Protein AF-A0A8C3X5Y0-F1 (afdb_monomer)

Foldseek 3Di:
DDDDDDDDDDDDDDDDDDDDDDDDDDDDDDDDDDDDDDDDDDDDDDDDDDDDDDDPPPDDDPDDDPCVPDDDDPPDPPPPPDPPDDPDPDPPVPDPPDDDDDDDDDDDDDPDDPDDPPPPPDPPDDDPDDPPPDDPPDDPPDDDDPPCPVPPVVVVVVVVVVVVVVVVVVVVVVVVVVVVVVVVVVVVVVVVVVVVVVVVVVVVVVVVVVVVVVVVVVVVVVVVVVVVVVVVVVVVVVVVVVVVVVVVVVVVVVVVVVVVVVVVVVVVVVVVVVVVVVVVVVVVVVVVVVVVVVVVVVVVVVVVVVVVVVVVVVVVVVVVVVVVVVVVVD

Structure (mmCIF, N/CA/C/O backbone):
data_AF-A0A8C3X5Y0-F1
#
_entry.id   AF-A0A8C3X5Y0-F1
#
loop_
_atom_site.group_PDB
_atom_site.id
_atom_site.type_symbol
_atom_site.label_atom_id
_atom_site.label_alt_id
_atom_site.label_comp_id
_atom_site.label_asym_id
_atom_site.label_entity_id
_atom_site.label_seq_id
_atom_site.pdbx_PDB_ins_code
_atom_site.Cartn_x
_atom_site.Cartn_y
_atom_site.Cartn_z
_atom_site.occupancy
_atom_site.B_iso_or_equiv
_atom_site.auth_seq_id
_atom_site.auth_comp_id
_atom_site.auth_asym_id
_atom_site.auth_atom_id
_atom_site.pdbx_PDB_model_num
ATOM 1 N N . ARG A 1 1 ? -20.351 67.026 -1.968 1.00 43.03 1 ARG A N 1
ATOM 2 C CA . ARG A 1 1 ? -20.714 65.998 -2.978 1.00 43.03 1 ARG A CA 1
ATOM 3 C C . ARG A 1 1 ? -20.255 64.658 -2.396 1.00 43.03 1 ARG A C 1
ATOM 5 O O . ARG A 1 1 ? -19.072 64.573 -2.124 1.00 43.03 1 ARG A O 1
ATOM 12 N N . GLY A 1 2 ? -21.068 63.660 -2.045 1.00 38.16 2 GLY A N 1
ATOM 13 C CA . GLY A 1 2 ? -22.523 63.489 -2.169 1.00 38.16 2 GLY A CA 1
ATOM 14 C C . GLY A 1 2 ? -22.962 62.959 -3.548 1.00 38.16 2 GLY A C 1
ATOM 15 O O . GLY A 1 2 ? -22.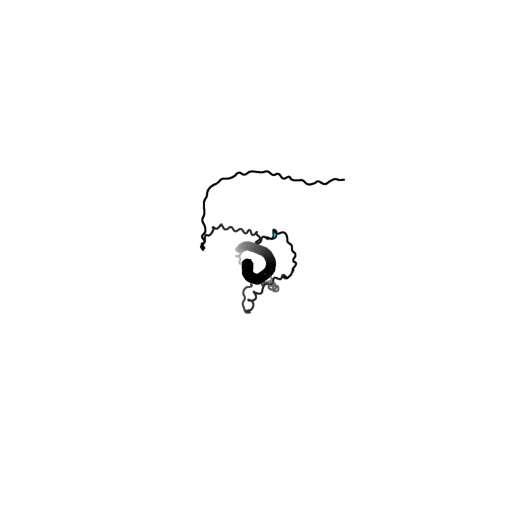466 63.539 -4.517 1.00 38.16 2 GLY A O 1
ATOM 16 N N . PRO A 1 3 ? -23.910 61.991 -3.667 1.00 50.34 3 PRO A N 1
ATOM 17 C CA . PRO A 1 3 ? -24.649 61.292 -2.593 1.00 50.34 3 PRO A CA 1
ATOM 18 C C . PRO A 1 3 ? -24.853 59.752 -2.739 1.00 50.34 3 PRO A C 1
ATOM 20 O O . PRO A 1 3 ? -24.838 59.210 -3.835 1.00 50.34 3 PRO A O 1
ATOM 23 N N . ALA A 1 4 ? -25.212 59.127 -1.606 1.00 49.09 4 ALA A N 1
ATOM 24 C CA . ALA A 1 4 ? -26.112 57.967 -1.418 1.00 49.09 4 ALA A CA 1
ATOM 25 C C . ALA A 1 4 ? -25.814 56.561 -2.032 1.00 49.09 4 ALA A C 1
ATOM 27 O O . ALA A 1 4 ? -25.455 56.435 -3.200 1.00 49.09 4 ALA A O 1
ATOM 28 N N . PRO A 1 5 ? -26.088 55.467 -1.280 1.00 54.59 5 PRO A N 1
ATOM 29 C CA . PRO A 1 5 ? -26.104 54.091 -1.792 1.00 54.59 5 PRO A CA 1
ATOM 30 C C . PRO A 1 5 ? -27.445 53.728 -2.467 1.00 54.59 5 PRO A C 1
ATOM 32 O O . PRO A 1 5 ? -28.432 54.460 -2.366 1.00 54.59 5 PRO A O 1
ATOM 35 N N . ARG A 1 6 ? -27.526 52.544 -3.095 1.00 48.72 6 ARG A N 1
ATOM 36 C CA . ARG A 1 6 ? -28.795 51.929 -3.537 1.00 48.72 6 ARG A CA 1
ATOM 37 C C . ARG A 1 6 ? -28.957 50.521 -2.957 1.00 48.72 6 ARG A C 1
ATOM 39 O O . ARG A 1 6 ? -28.036 49.718 -3.013 1.00 48.72 6 ARG A O 1
ATOM 46 N N . GLY A 1 7 ? -30.134 50.265 -2.383 1.00 44.78 7 GLY A N 1
ATOM 47 C CA . GLY A 1 7 ? -30.464 49.044 -1.641 1.00 44.78 7 GLY A CA 1
ATOM 48 C C . GLY A 1 7 ? -30.974 47.862 -2.489 1.00 44.78 7 GLY A C 1
ATOM 49 O O . GLY A 1 7 ? -30.906 47.890 -3.719 1.00 44.78 7 GLY A O 1
ATOM 50 N N . PRO A 1 8 ? -31.493 46.808 -1.829 1.00 47.28 8 PRO A N 1
ATOM 51 C CA . PRO A 1 8 ? -31.676 45.483 -2.420 1.00 47.28 8 PRO A CA 1
ATOM 52 C C . PRO A 1 8 ? -32.907 45.359 -3.327 1.00 47.28 8 PRO A C 1
ATOM 54 O O . PRO A 1 8 ? -33.952 45.973 -3.096 1.00 47.28 8 PRO A O 1
ATOM 57 N N . ARG A 1 9 ? -32.827 44.459 -4.316 1.00 44.88 9 ARG A N 1
ATOM 58 C CA . ARG A 1 9 ? -33.982 44.030 -5.119 1.00 44.88 9 ARG A CA 1
ATOM 59 C C . ARG A 1 9 ? -34.580 42.739 -4.563 1.00 44.88 9 ARG A C 1
ATOM 61 O O . ARG A 1 9 ? -33.999 41.668 -4.690 1.00 44.88 9 ARG A O 1
ATOM 68 N N . ARG A 1 10 ? -35.783 42.851 -3.991 1.00 36.47 10 ARG A N 1
ATOM 69 C CA . ARG A 1 10 ? -36.662 41.704 -3.713 1.00 36.47 10 ARG A CA 1
ATOM 70 C C . ARG A 1 10 ? -36.964 40.950 -5.011 1.00 36.47 10 ARG A C 1
ATOM 72 O O . ARG A 1 10 ? -37.399 41.578 -5.973 1.00 36.47 10 ARG A O 1
ATOM 79 N N . TRP A 1 11 ? -36.928 39.623 -4.959 1.00 36.66 11 TRP A N 1
ATOM 80 C CA . TRP A 1 11 ? -37.798 38.791 -5.790 1.00 36.66 11 TRP A CA 1
ATOM 81 C C . TRP A 1 11 ? -38.984 38.314 -4.945 1.00 36.66 11 TRP A C 1
ATOM 83 O O . TRP A 1 11 ? -38.843 38.045 -3.752 1.00 36.66 11 TRP A O 1
ATOM 93 N N . ARG A 1 12 ? -40.186 38.308 -5.533 1.00 39.06 12 ARG A N 1
ATOM 94 C CA . ARG A 1 12 ? -41.420 37.870 -4.863 1.00 39.06 12 ARG A CA 1
ATOM 95 C C . ARG A 1 12 ? -41.697 36.412 -5.208 1.00 39.06 12 ARG A C 1
ATOM 97 O O . ARG A 1 12 ? -41.588 36.030 -6.368 1.00 39.06 12 ARG A O 1
ATOM 104 N N . ALA A 1 13 ? -42.149 35.640 -4.226 1.00 35.88 13 ALA A N 1
ATOM 105 C CA . ALA A 1 13 ? -42.779 34.354 -4.491 1.00 35.88 13 ALA A CA 1
ATOM 106 C C . ALA A 1 13 ? -44.104 34.538 -5.256 1.00 35.88 13 ALA A C 1
ATOM 108 O O . ALA A 1 13 ? -44.833 35.507 -5.031 1.00 35.88 13 ALA A O 1
ATOM 109 N N . THR A 1 14 ? -44.445 33.562 -6.093 1.00 42.75 14 THR A N 1
ATOM 110 C CA . THR A 1 14 ? -45.813 33.304 -6.565 1.00 42.75 14 THR A CA 1
ATOM 111 C C . THR A 1 14 ? -46.140 31.832 -6.315 1.00 42.75 14 THR A C 1
ATOM 113 O O . THR A 1 14 ? -45.251 30.982 -6.349 1.00 42.75 14 THR A O 1
ATOM 116 N N . ARG A 1 15 ? -47.397 31.529 -5.964 1.00 34.50 15 ARG A N 1
ATOM 117 C CA . ARG A 1 15 ? -47.823 30.185 -5.543 1.00 34.50 15 ARG A CA 1
ATOM 118 C C . ARG A 1 15 ? -49.276 29.921 -5.945 1.00 34.50 15 ARG A C 1
ATOM 120 O O . ARG A 1 15 ? -50.192 30.415 -5.298 1.00 34.50 15 ARG A O 1
ATOM 127 N N . ALA A 1 16 ? -49.460 29.093 -6.966 1.00 33.66 16 ALA A N 1
ATOM 128 C CA . ALA A 1 16 ? -50.698 28.392 -7.312 1.00 33.66 16 ALA A CA 1
ATOM 129 C C . ALA A 1 16 ? -50.267 27.023 -7.892 1.00 33.66 16 ALA A C 1
ATOM 131 O O . ALA A 1 16 ? -49.282 26.981 -8.618 1.00 33.66 16 ALA A O 1
ATOM 132 N N . ALA A 1 17 ? -50.762 25.852 -7.474 1.00 34.38 17 ALA A N 1
ATOM 133 C CA . ALA A 1 17 ? -52.150 25.387 -7.330 1.00 34.38 17 ALA A CA 1
ATOM 134 C C . ALA A 1 17 ? -52.828 25.124 -8.695 1.00 34.38 17 ALA A C 1
ATOM 136 O O . ALA A 1 17 ? -52.744 25.971 -9.572 1.00 34.38 17 ALA A O 1
ATOM 137 N N . ARG A 1 18 ? -53.557 24.018 -8.929 1.00 33.00 18 ARG A N 1
ATOM 138 C CA . ARG A 1 18 ? -53.758 22.757 -8.167 1.00 33.00 18 ARG A CA 1
ATOM 139 C C . ARG A 1 18 ? -54.581 21.796 -9.044 1.00 33.00 18 ARG A C 1
ATOM 141 O O . ARG A 1 18 ? -55.687 22.175 -9.412 1.00 33.00 18 ARG A O 1
ATOM 148 N N . ALA A 1 19 ? -54.136 20.562 -9.302 1.00 33.28 19 ALA A N 1
ATOM 149 C CA . ALA A 1 19 ? -54.991 19.556 -9.951 1.00 33.28 19 ALA A CA 1
ATOM 150 C C . ALA A 1 19 ? -54.622 18.101 -9.607 1.00 33.28 19 ALA A C 1
ATOM 152 O O . ALA A 1 19 ? -53.479 17.675 -9.746 1.00 33.28 19 ALA A O 1
ATOM 153 N N . SER A 1 20 ? -55.634 17.331 -9.213 1.00 38.78 20 SER A N 1
ATOM 154 C CA . SER A 1 20 ? -55.686 15.865 -9.269 1.00 38.78 20 SER A CA 1
ATOM 155 C C . SER A 1 20 ? -57.153 15.474 -9.462 1.00 38.78 20 SER A C 1
ATOM 157 O O . SER A 1 20 ? -58.029 16.181 -8.954 1.00 38.78 20 SER A O 1
ATOM 159 N N . PRO A 1 21 ? -57.439 14.344 -10.120 1.00 50.19 21 PRO A N 1
ATOM 160 C CA . PRO A 1 21 ? -58.552 13.502 -9.685 1.00 50.19 21 PRO A CA 1
ATOM 161 C C . PRO A 1 21 ? -58.135 12.034 -9.468 1.00 50.19 21 PRO A C 1
ATOM 163 O O . PRO A 1 21 ? -56.974 11.665 -9.618 1.00 50.19 21 PRO A O 1
ATOM 166 N N . ARG A 1 22 ? -59.094 11.222 -9.008 1.00 32.09 22 ARG A N 1
ATOM 167 C CA . ARG A 1 22 ? -58.908 9.864 -8.463 1.00 32.09 22 ARG A CA 1
ATOM 168 C C . ARG A 1 22 ? -59.047 8.744 -9.507 1.00 32.09 22 ARG A C 1
ATOM 170 O O . ARG A 1 22 ? -59.720 8.916 -10.517 1.00 32.09 22 ARG A O 1
ATOM 177 N N . CYS A 1 23 ? -58.525 7.567 -9.157 1.00 37.72 23 CYS A N 1
ATOM 178 C CA . CYS A 1 23 ? -58.842 6.266 -9.765 1.00 37.72 23 CYS A CA 1
ATOM 179 C C . CYS A 1 23 ? -60.257 5.763 -9.389 1.00 37.72 23 CYS A C 1
ATOM 181 O O . CYS A 1 23 ? -60.887 6.305 -8.472 1.00 37.72 23 CYS A O 1
ATOM 183 N N . PRO A 1 24 ? -60.706 4.656 -10.007 1.00 48.16 24 PRO A N 1
ATOM 184 C CA . PRO A 1 24 ? -61.007 3.451 -9.209 1.00 48.16 24 PRO A CA 1
ATOM 185 C C . PRO A 1 24 ? -60.406 2.135 -9.777 1.00 48.16 24 PRO A C 1
ATOM 187 O O . PRO A 1 24 ? -59.901 2.113 -10.894 1.00 48.16 24 PRO A O 1
ATOM 190 N N . GLY A 1 25 ? -60.442 1.052 -8.978 1.00 31.08 25 GLY A N 1
ATOM 191 C CA . GLY A 1 25 ? -60.118 -0.345 -9.369 1.00 31.08 25 GLY A CA 1
ATOM 192 C C . GLY A 1 25 ? -61.366 -1.145 -9.816 1.00 31.08 25 GLY A C 1
ATOM 193 O O . GLY A 1 25 ? -62.277 -0.483 -10.319 1.00 31.08 25 GLY A O 1
ATOM 194 N N . PRO A 1 26 ? -61.500 -2.490 -9.602 1.00 49.41 26 PRO A N 1
ATOM 195 C CA . PRO A 1 26 ? -60.822 -3.342 -8.588 1.00 49.41 26 PRO A CA 1
ATOM 196 C C . PRO A 1 26 ? -60.431 -4.807 -9.010 1.00 49.41 26 PRO A C 1
ATOM 198 O O . PRO A 1 26 ? -60.638 -5.206 -10.150 1.00 49.41 26 PRO A O 1
ATOM 201 N N . GLY A 1 27 ? -59.946 -5.627 -8.048 1.00 32.78 27 GLY A N 1
ATOM 202 C CA . GLY A 1 27 ? -59.785 -7.112 -8.108 1.00 32.78 27 GLY A CA 1
ATOM 203 C C . GLY A 1 27 ? -58.311 -7.597 -8.109 1.00 32.78 27 GLY A C 1
ATOM 204 O O . GLY A 1 27 ? -57.588 -7.215 -9.017 1.00 32.78 27 GLY A O 1
ATOM 205 N N . ALA A 1 28 ? -57.701 -8.294 -7.125 1.00 34.09 28 ALA A N 1
ATOM 206 C CA . ALA A 1 28 ? -58.052 -9.429 -6.224 1.00 34.09 28 ALA A CA 1
ATOM 207 C C . ALA A 1 28 ? -57.907 -10.831 -6.888 1.00 34.09 28 ALA A C 1
ATOM 209 O O . ALA A 1 28 ? -58.348 -10.975 -8.021 1.00 34.09 28 ALA A O 1
ATOM 210 N N . SER A 1 29 ? -57.366 -11.919 -6.289 1.00 32.09 29 SER A N 1
ATOM 211 C CA . SER A 1 29 ? -56.642 -12.208 -5.006 1.00 32.09 29 SER A CA 1
ATOM 212 C C . SER A 1 29 ? -56.338 -13.738 -4.900 1.00 32.09 29 SER A C 1
ATOM 214 O O . SER A 1 29 ? -57.096 -14.489 -5.502 1.00 32.09 29 SER A O 1
ATOM 216 N N . SER A 1 30 ? -55.402 -14.336 -4.127 1.00 33.34 30 SER A N 1
ATOM 217 C CA . SER A 1 30 ? -54.140 -13.944 -3.438 1.00 33.34 30 SER A CA 1
ATOM 218 C C . SER A 1 30 ? -53.452 -15.192 -2.775 1.00 33.34 30 SER A C 1
ATOM 220 O O . SER A 1 30 ? -54.069 -16.247 -2.697 1.00 33.34 30 SER A O 1
ATOM 222 N N . PHE A 1 31 ? -52.220 -15.047 -2.236 1.00 28.95 31 PHE A N 1
ATOM 223 C CA . PHE A 1 31 ? -51.464 -15.950 -1.307 1.00 28.95 31 PHE A CA 1
ATOM 224 C C . PHE A 1 31 ? -50.919 -17.343 -1.742 1.00 28.95 31 PHE A C 1
ATOM 226 O O . PHE A 1 31 ? -51.676 -18.246 -2.079 1.00 28.95 31 PHE A O 1
ATOM 233 N N . ARG A 1 32 ? -49.600 -17.560 -1.533 1.00 28.58 32 ARG A N 1
ATOM 234 C CA . ARG A 1 32 ? -48.932 -18.558 -0.630 1.00 28.58 32 ARG A CA 1
ATOM 235 C C . ARG A 1 32 ? -47.397 -18.401 -0.762 1.00 28.58 32 ARG A C 1
ATOM 237 O O . ARG A 1 32 ? -46.913 -18.265 -1.875 1.00 28.58 32 ARG A O 1
ATOM 244 N N . THR A 1 33 ? -46.606 -18.158 0.289 1.00 30.84 33 THR A N 1
ATOM 245 C CA . THR A 1 33 ? -46.168 -19.037 1.406 1.00 30.84 33 THR A CA 1
ATOM 246 C C . THR A 1 33 ? -45.112 -20.089 1.013 1.00 30.84 33 THR A C 1
ATOM 248 O O . THR A 1 33 ? -45.462 -21.191 0.609 1.00 30.84 33 THR A O 1
ATOM 251 N N . GLU A 1 34 ? -43.839 -19.702 1.190 1.00 27.62 34 GLU A N 1
ATOM 252 C CA . GLU A 1 34 ? -42.717 -20.468 1.786 1.00 27.62 34 GLU A CA 1
ATOM 253 C C . GLU A 1 34 ? -42.390 -21.911 1.326 1.00 27.62 34 GLU A C 1
ATOM 255 O O . GLU A 1 34 ? -43.141 -22.846 1.587 1.00 27.62 34 GLU A O 1
ATOM 260 N N . ALA A 1 35 ? -41.166 -22.109 0.802 1.00 30.83 35 ALA A N 1
ATOM 261 C CA . ALA A 1 35 ? -40.380 -23.342 0.983 1.00 30.83 35 ALA A CA 1
ATOM 262 C C . ALA A 1 35 ? -38.882 -23.146 0.644 1.00 30.83 35 ALA A C 1
ATOM 264 O O . ALA A 1 35 ? -38.527 -22.807 -0.484 1.00 30.83 35 ALA A O 1
ATOM 265 N N . THR A 1 36 ? -37.991 -23.446 1.592 1.00 35.09 36 THR A N 1
ATOM 266 C CA . THR A 1 36 ? -36.538 -23.569 1.364 1.00 35.09 36 THR A CA 1
ATOM 267 C C . THR A 1 36 ? -36.201 -24.815 0.543 1.00 35.09 36 THR A C 1
ATOM 269 O O . THR A 1 36 ? -36.672 -25.903 0.878 1.00 35.09 36 THR A O 1
ATOM 272 N N . ARG A 1 37 ? -35.288 -24.706 -0.437 1.00 39.81 37 ARG A N 1
ATOM 273 C CA . ARG A 1 37 ? -34.403 -25.815 -0.856 1.00 39.81 37 ARG A CA 1
ATOM 274 C C . ARG A 1 37 ? -33.178 -25.325 -1.630 1.00 39.81 37 ARG A C 1
ATOM 276 O O . ARG A 1 37 ? -33.289 -24.506 -2.534 1.00 39.81 37 ARG A O 1
ATOM 283 N N . HIS A 1 38 ? -32.015 -25.868 -1.278 1.00 33.31 38 HIS A N 1
ATOM 284 C CA . HIS A 1 38 ? -30.771 -25.666 -2.019 1.00 33.31 38 HIS A CA 1
ATOM 285 C C . HIS A 1 38 ? -30.772 -26.508 -3.300 1.00 33.31 38 HIS A C 1
ATOM 287 O O . HIS A 1 38 ? -31.229 -27.650 -3.288 1.00 33.31 38 HIS A O 1
ATOM 293 N N . SER A 1 39 ? -30.179 -25.985 -4.371 1.00 33.59 39 SER A N 1
ATOM 294 C CA . SER A 1 39 ? -29.722 -26.788 -5.508 1.00 33.59 39 SER A CA 1
ATOM 295 C C . SER A 1 39 ? -28.390 -26.230 -6.008 1.00 33.59 39 SER A C 1
ATOM 297 O O . SER A 1 39 ? -28.298 -25.078 -6.420 1.00 33.59 39 SER A O 1
ATOM 299 N N . LEU A 1 40 ? -27.333 -27.036 -5.893 1.00 40.03 40 LEU A N 1
ATOM 300 C CA . LEU A 1 40 ? -26.042 -26.757 -6.518 1.00 40.03 40 LEU A CA 1
ATOM 301 C C . LEU A 1 40 ? -26.169 -27.072 -8.013 1.00 40.03 40 LEU A C 1
ATOM 303 O O . LEU A 1 40 ? -26.705 -28.119 -8.369 1.00 40.03 40 LEU A O 1
ATOM 307 N N . GLY A 1 41 ? -25.684 -26.178 -8.873 1.00 29.27 41 GLY A N 1
ATOM 308 C CA . GLY A 1 41 ? -25.872 -26.283 -10.320 1.00 29.27 41 GLY A CA 1
ATOM 309 C C . GLY A 1 41 ? -24.837 -25.483 -11.100 1.00 29.27 41 GLY A C 1
ATOM 310 O O . GL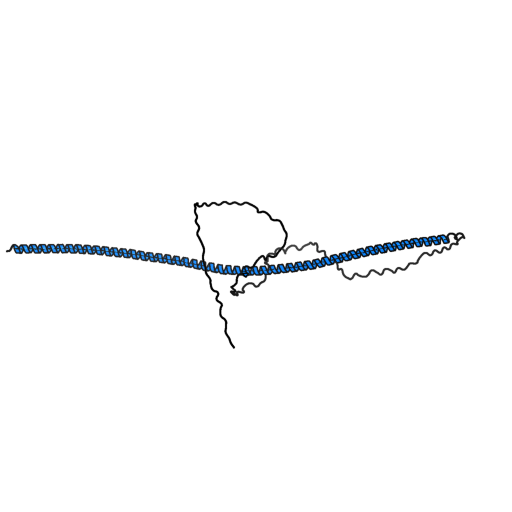Y A 1 41 ? -25.147 -24.432 -11.649 1.00 29.27 41 GLY A O 1
ATOM 311 N N . LEU A 1 42 ? -23.604 -25.986 -11.143 1.00 39.47 42 LEU A N 1
ATOM 312 C CA . LEU A 1 42 ? -22.642 -25.592 -12.170 1.00 39.47 42 LEU A CA 1
ATOM 313 C C . LEU A 1 42 ? -22.993 -26.357 -13.454 1.00 39.47 42 LEU A C 1
ATOM 315 O O . LEU A 1 42 ? -22.909 -27.581 -13.435 1.00 39.47 42 LEU A O 1
ATOM 319 N N . ASP A 1 43 ? -23.337 -25.669 -14.549 1.00 30.28 43 ASP A N 1
ATOM 320 C CA . ASP A 1 43 ? -22.393 -25.576 -15.675 1.00 30.28 43 ASP A CA 1
ATOM 321 C C . ASP A 1 43 ? -22.760 -24.496 -16.726 1.00 30.28 43 ASP A C 1
ATOM 323 O O . ASP A 1 43 ? -23.847 -23.922 -16.742 1.00 30.28 43 ASP A O 1
ATOM 327 N N . ARG A 1 44 ? -21.776 -24.235 -17.589 1.00 31.98 44 ARG A N 1
ATOM 328 C CA . ARG A 1 44 ? -21.675 -23.355 -18.765 1.00 31.98 44 ARG A CA 1
ATOM 329 C C . ARG A 1 44 ? -22.952 -22.989 -19.543 1.00 31.98 44 ARG A C 1
ATOM 331 O O . ARG A 1 44 ? -23.589 -23.831 -20.169 1.00 31.98 44 ARG A O 1
ATOM 338 N N . SER A 1 45 ? -23.072 -21.684 -19.801 1.00 30.98 45 SER A N 1
ATOM 339 C CA . SER A 1 45 ? -23.516 -21.145 -21.098 1.00 30.98 45 SER A CA 1
ATOM 340 C C . SER A 1 45 ? -22.627 -19.958 -21.503 1.00 30.98 45 SER A C 1
ATOM 342 O O . SER A 1 45 ? -22.658 -18.914 -20.852 1.00 30.98 45 SER A O 1
ATOM 344 N N . SER A 1 46 ? -21.803 -20.111 -22.544 1.00 37.47 46 SER A N 1
ATOM 345 C CA . SER A 1 46 ? -20.853 -19.076 -22.991 1.00 37.47 46 SER A CA 1
ATOM 346 C C . SER A 1 46 ? -21.535 -17.960 -23.804 1.00 37.47 46 SER A C 1
ATOM 348 O O . SER A 1 46 ? -22.329 -18.281 -24.689 1.00 37.47 46 SER A O 1
ATOM 350 N N . PRO A 1 47 ? -21.207 -16.671 -23.582 1.00 38.97 47 PRO A N 1
ATOM 351 C CA . PRO A 1 47 ? -21.672 -15.572 -24.428 1.00 38.97 47 PRO A CA 1
ATOM 352 C C . PRO A 1 47 ? -20.859 -15.443 -25.730 1.00 38.97 47 PRO A C 1
ATOM 354 O O . PRO A 1 47 ? -19.705 -15.863 -25.816 1.00 38.97 47 PRO A O 1
ATOM 357 N N . THR A 1 48 ? -21.479 -14.841 -26.746 1.00 35.16 48 THR A N 1
ATOM 358 C CA . THR A 1 48 ? -20.946 -14.668 -28.108 1.00 35.16 48 THR A CA 1
ATOM 359 C C . THR A 1 48 ? -19.770 -13.686 -28.182 1.00 35.16 48 THR A C 1
ATOM 361 O O . THR A 1 48 ? -19.790 -12.631 -27.552 1.00 35.16 48 THR A O 1
ATOM 364 N N . SER A 1 49 ? -18.768 -13.997 -29.008 1.00 34.44 49 SER A N 1
ATOM 365 C CA . SER A 1 49 ? -17.609 -13.132 -29.274 1.00 34.44 49 SER A CA 1
ATOM 366 C C . SER A 1 49 ? -17.913 -12.021 -30.293 1.00 34.44 49 SER A C 1
ATOM 368 O O . SER A 1 49 ? -18.475 -12.322 -31.348 1.00 34.44 49 SER A O 1
ATOM 370 N N . PRO A 1 50 ? -17.456 -10.776 -30.067 1.00 44.84 50 PRO A N 1
ATOM 371 C CA . PRO A 1 50 ? -17.272 -9.786 -31.121 1.00 44.84 50 PRO A CA 1
ATOM 372 C C . PRO A 1 50 ? -15.826 -9.767 -31.654 1.00 44.84 50 PRO A C 1
ATOM 374 O O . PRO A 1 50 ? -14.854 -9.921 -30.920 1.00 44.84 50 PRO A O 1
ATOM 377 N N . THR A 1 51 ? -15.735 -9.561 -32.964 1.00 32.72 51 THR A N 1
ATOM 378 C CA . THR A 1 51 ? -14.567 -9.370 -33.839 1.00 32.72 51 THR A CA 1
ATOM 379 C C . THR A 1 51 ? -13.331 -8.685 -33.233 1.00 32.72 51 THR A C 1
ATOM 381 O O . THR A 1 51 ? -13.422 -7.622 -32.625 1.00 32.72 51 THR A O 1
ATOM 384 N N . VAL A 1 52 ? -12.149 -9.239 -33.534 1.00 37.75 52 VAL A N 1
ATOM 385 C CA . VAL A 1 52 ? -10.833 -8.623 -33.2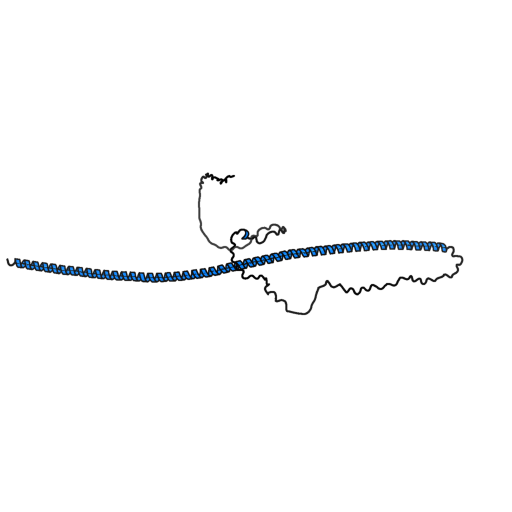78 1.00 37.75 52 VAL A CA 1
ATOM 386 C C . VAL A 1 52 ? -10.652 -7.335 -34.090 1.00 37.75 52 VAL A C 1
ATOM 388 O O . VAL A 1 52 ? -10.735 -7.358 -35.317 1.00 37.75 52 VAL A O 1
ATOM 391 N N . GLY A 1 53 ? -10.300 -6.240 -33.413 1.00 32.22 53 GLY A N 1
ATOM 392 C CA . GLY A 1 53 ? -9.793 -5.011 -34.024 1.00 32.22 53 GLY A CA 1
ATOM 393 C C . GLY A 1 53 ? -8.645 -4.446 -33.188 1.00 32.22 53 GLY A C 1
ATOM 394 O O . GLY A 1 53 ? -8.869 -3.959 -32.085 1.00 32.22 53 GLY A O 1
ATOM 395 N N . TYR A 1 54 ? -7.410 -4.537 -33.687 1.00 36.00 54 TYR A N 1
ATOM 396 C CA . TYR A 1 54 ? -6.228 -4.044 -32.972 1.00 36.00 54 TYR A CA 1
ATOM 397 C C . TYR A 1 54 ? -6.076 -2.524 -33.135 1.00 36.00 54 TYR A C 1
ATOM 399 O O . TYR A 1 54 ? -5.535 -2.057 -34.135 1.00 36.00 54 TYR A O 1
ATOM 407 N N . GLY A 1 55 ? -6.518 -1.763 -32.131 1.00 35.34 55 GLY A N 1
ATOM 408 C CA . GLY A 1 55 ? -6.222 -0.337 -31.969 1.00 35.34 55 GLY A CA 1
ATOM 409 C C . GLY A 1 55 ? -5.674 -0.071 -30.567 1.00 35.34 55 GLY A C 1
ATOM 410 O O . GLY A 1 55 ? -6.379 -0.280 -29.585 1.00 35.34 55 GLY A O 1
ATOM 411 N N . LEU A 1 56 ? -4.409 0.348 -30.461 1.00 46.12 56 LEU A N 1
ATOM 412 C CA . LEU A 1 56 ? -3.741 0.601 -29.177 1.00 46.12 56 LEU A CA 1
ATOM 413 C C . LEU A 1 56 ? -3.919 2.060 -28.733 1.00 46.12 56 LEU A C 1
ATOM 415 O O . LEU A 1 56 ? -2.978 2.850 -28.775 1.00 46.12 56 LEU A O 1
ATOM 419 N N . GLU A 1 57 ? -5.125 2.415 -28.294 1.00 39.06 57 GLU A N 1
ATOM 420 C CA . GLU A 1 57 ? -5.414 3.732 -27.711 1.00 39.06 57 GLU A CA 1
ATOM 421 C C . GLU A 1 57 ? -5.227 3.702 -26.183 1.00 39.06 57 GLU A C 1
ATOM 423 O O . GLU A 1 57 ? -6.176 3.673 -25.401 1.00 39.06 57 GLU A O 1
ATOM 428 N N . TYR A 1 58 ? -3.966 3.666 -25.740 1.00 43.75 58 TYR A N 1
ATOM 429 C CA . TYR A 1 58 ? -3.617 3.737 -24.317 1.00 43.75 58 TYR A CA 1
ATOM 430 C C . TYR A 1 58 ? -3.772 5.164 -23.776 1.00 43.75 58 TYR A C 1
ATOM 432 O O . TYR A 1 58 ? -2.803 5.920 -23.692 1.00 43.75 58 TYR A O 1
ATOM 440 N N . GLN A 1 59 ? -4.986 5.528 -23.360 1.00 52.53 59 GLN A N 1
ATOM 441 C CA . GLN A 1 59 ? -5.197 6.731 -22.554 1.00 52.53 59 GLN A CA 1
ATOM 442 C C . GLN A 1 59 ? -6.293 6.549 -21.494 1.00 52.53 59 GLN A C 1
ATOM 444 O O . GLN A 1 59 ? -7.369 7.133 -21.557 1.00 52.53 59 GLN A O 1
ATOM 449 N N . GLN A 1 60 ? -5.980 5.748 -20.473 1.00 45.31 60 GLN A N 1
ATOM 450 C CA . GLN A 1 60 ? -6.727 5.730 -19.218 1.00 45.31 60 GLN A CA 1
ATOM 451 C C . GLN A 1 60 ? -5.749 5.533 -18.046 1.00 45.31 60 GLN A C 1
ATOM 453 O O . GLN A 1 60 ? -5.047 4.517 -18.014 1.00 45.31 60 GLN A O 1
ATOM 458 N N . PRO A 1 61 ? -5.634 6.484 -17.098 1.00 60.28 61 PRO A N 1
ATOM 459 C CA . PRO A 1 61 ? -4.865 6.272 -15.879 1.00 60.28 61 PRO A CA 1
ATOM 460 C C . PRO A 1 61 ? -5.503 5.135 -15.076 1.00 60.28 61 PRO A C 1
ATOM 462 O O . PRO A 1 61 ? -6.682 5.195 -14.751 1.00 60.28 61 PRO A O 1
ATOM 465 N N . PHE A 1 62 ? -4.736 4.104 -14.713 1.00 55.00 62 PHE A N 1
ATOM 466 C CA . PHE A 1 62 ? -5.281 2.934 -14.000 1.00 55.00 62 PHE A CA 1
ATOM 467 C C . PHE A 1 62 ? -5.780 3.249 -12.570 1.00 55.00 62 PHE A C 1
ATOM 469 O O . PHE A 1 62 ? -6.359 2.395 -11.905 1.00 55.00 62 PHE A O 1
ATOM 476 N N . PHE A 1 63 ? -5.572 4.485 -12.106 1.00 47.06 63 PHE A N 1
ATOM 477 C CA . PHE A 1 63 ? -6.107 5.027 -10.864 1.00 47.06 63 PHE A CA 1
ATOM 478 C C . PHE A 1 63 ? -6.553 6.483 -11.081 1.00 47.06 63 PHE A C 1
ATOM 480 O O . PHE A 1 63 ? -5.746 7.407 -10.960 1.00 47.06 63 PHE A O 1
ATOM 487 N N . GLU A 1 64 ? -7.839 6.700 -11.371 1.00 51.41 64 GLU A N 1
ATOM 488 C CA . GLU A 1 64 ? -8.484 7.979 -11.045 1.00 51.41 64 GLU A CA 1
ATOM 489 C C . GLU A 1 64 ? -8.399 8.196 -9.523 1.00 51.41 64 GLU A C 1
ATOM 491 O O . GLU A 1 64 ? -8.647 7.274 -8.746 1.00 51.41 64 GLU A O 1
ATOM 496 N N . ASP A 1 65 ? -8.053 9.408 -9.086 1.00 48.06 65 ASP A N 1
ATOM 497 C CA . ASP A 1 65 ? -7.939 9.749 -7.665 1.00 48.06 65 ASP A CA 1
ATOM 498 C C . ASP A 1 65 ? -9.315 10.085 -7.050 1.00 48.06 65 ASP A C 1
ATOM 500 O O . ASP A 1 65 ? -9.893 11.118 -7.411 1.00 48.06 65 ASP A O 1
ATOM 504 N N . PRO A 1 66 ? -9.842 9.292 -6.090 1.00 48.81 66 PRO A N 1
ATOM 505 C CA . PRO A 1 66 ? -11.107 9.602 -5.419 1.00 48.81 66 PRO A CA 1
ATOM 506 C C . PRO A 1 66 ? -11.036 10.881 -4.571 1.00 48.81 66 PRO A C 1
ATOM 508 O O . PRO A 1 66 ? -12.062 11.501 -4.298 1.00 48.81 66 PRO A O 1
ATOM 511 N N . THR A 1 67 ? -9.829 11.295 -4.168 1.00 49.16 67 THR A N 1
ATOM 512 C CA . THR A 1 67 ? -9.596 12.422 -3.249 1.00 49.16 67 THR A CA 1
ATOM 513 C C . THR A 1 67 ? -9.917 13.781 -3.881 1.00 49.16 67 THR A C 1
ATOM 515 O O . THR A 1 67 ? -10.171 14.750 -3.171 1.00 49.16 67 THR A O 1
ATOM 518 N N . ARG A 1 68 ? -10.010 13.871 -5.217 1.00 43.41 68 ARG A N 1
ATOM 519 C CA . ARG A 1 68 ? -10.311 15.128 -5.931 1.00 43.41 68 ARG A CA 1
ATOM 520 C C . ARG A 1 68 ? -11.719 15.694 -5.661 1.00 43.41 68 ARG A C 1
ATOM 522 O O . ARG A 1 68 ? -12.019 16.804 -6.096 1.00 43.41 68 ARG A O 1
ATOM 529 N N . ALA A 1 69 ? -12.574 14.954 -4.954 1.00 42.06 69 ALA A N 1
ATOM 530 C CA . ALA A 1 69 ? -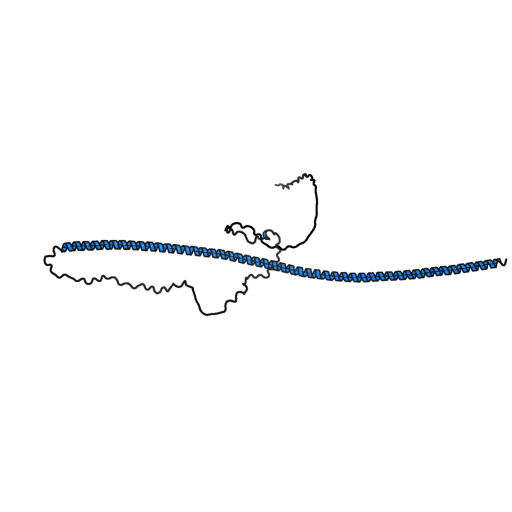13.909 15.379 -4.529 1.00 42.06 69 ALA A CA 1
ATOM 531 C C . ALA A 1 69 ? -14.095 15.340 -2.993 1.00 42.06 69 ALA A C 1
ATOM 533 O O . ALA A 1 69 ? -15.193 15.055 -2.517 1.00 42.06 69 ALA A O 1
ATOM 534 N N . GLY A 1 70 ? -13.035 15.623 -2.224 1.00 35.47 70 GLY A N 1
ATOM 535 C CA . GLY A 1 70 ? -13.068 15.735 -0.761 1.00 35.47 70 GLY A CA 1
ATOM 536 C C . GLY A 1 70 ? -12.306 16.962 -0.262 1.00 35.47 70 GLY A C 1
ATOM 537 O O . GLY A 1 70 ? -11.111 16.881 -0.006 1.00 35.47 70 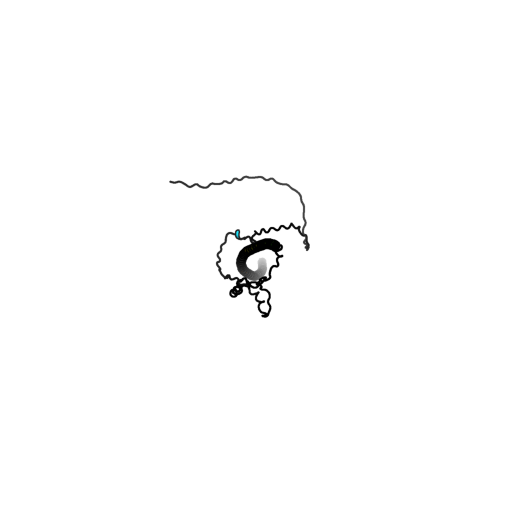GLY A O 1
ATOM 538 N N . ASP A 1 71 ? -13.004 18.091 -0.143 1.00 49.44 71 ASP A N 1
ATOM 539 C CA . ASP A 1 71 ? -12.522 19.283 0.569 1.00 49.44 71 ASP A CA 1
ATOM 540 C C . ASP A 1 71 ? -12.606 19.065 2.095 1.00 49.44 71 ASP A C 1
ATOM 542 O O . ASP A 1 71 ? -13.462 18.309 2.558 1.00 49.44 71 ASP A O 1
ATOM 546 N N . LEU A 1 72 ? -11.764 19.774 2.853 1.00 49.19 72 LEU A N 1
ATOM 547 C CA . LEU A 1 72 ? -11.668 19.777 4.320 1.00 49.19 72 LEU A CA 1
ATOM 548 C C . LEU A 1 72 ? -11.287 18.430 4.977 1.00 49.19 72 LEU A C 1
ATOM 550 O O . LEU A 1 72 ? -12.143 17.661 5.411 1.00 49.19 72 LEU A O 1
ATOM 554 N N . LEU A 1 73 ? -9.985 18.215 5.183 1.00 44.97 73 LEU A N 1
ATOM 555 C CA . LEU A 1 73 ? -9.355 18.499 6.485 1.00 44.97 73 LEU A CA 1
ATOM 556 C C . LEU A 1 73 ? -7.827 18.353 6.375 1.00 44.97 73 LEU A C 1
ATOM 558 O O . LEU A 1 73 ? -7.297 17.241 6.397 1.00 44.97 73 LEU A O 1
ATOM 562 N N . ASP A 1 74 ? -7.133 19.489 6.314 1.00 50.12 74 ASP A N 1
ATOM 563 C CA . ASP A 1 74 ? -5.751 19.574 6.785 1.00 50.12 74 ASP A CA 1
ATOM 564 C C . ASP A 1 74 ? -5.807 19.564 8.325 1.00 50.12 74 ASP A C 1
ATOM 566 O O . ASP A 1 74 ? -6.077 20.585 8.959 1.00 50.12 74 ASP A O 1
ATOM 570 N N . GLU A 1 75 ? -5.647 18.383 8.926 1.00 51.09 75 GLU A N 1
ATOM 571 C CA . GLU A 1 75 ? -5.284 18.247 10.340 1.00 51.09 75 GLU A CA 1
ATOM 572 C C . GLU A 1 75 ? -3.812 17.831 10.409 1.00 51.09 75 GLU A C 1
ATOM 574 O O . GLU A 1 75 ? -3.455 16.670 10.182 1.00 51.09 75 GLU A O 1
ATOM 579 N N . ASP A 1 76 ? -2.963 18.822 10.685 1.00 53.12 76 ASP A N 1
ATOM 580 C CA . ASP A 1 76 ? -1.517 18.683 10.834 1.00 53.12 76 ASP A CA 1
ATOM 581 C C . ASP A 1 76 ? -1.172 17.923 12.137 1.00 53.12 76 ASP A C 1
ATOM 583 O O . ASP A 1 76 ? -0.903 18.521 13.181 1.00 53.12 76 ASP A O 1
ATOM 587 N N . GLU A 1 77 ? -1.173 16.585 12.098 1.00 54.12 77 GLU A N 1
ATOM 588 C CA . GLU A 1 77 ? -0.385 15.765 13.038 1.00 54.12 77 GLU A CA 1
ATOM 589 C C . GLU A 1 77 ? 1.011 15.516 12.437 1.00 54.12 77 GLU A C 1
ATOM 591 O O . GLU A 1 77 ? 1.266 14.475 11.822 1.00 54.12 77 GLU A O 1
ATOM 596 N N . ASP A 1 78 ? 1.910 16.491 12.616 1.00 60.19 78 ASP A N 1
ATOM 597 C CA . ASP A 1 78 ? 3.341 16.402 12.287 1.00 60.19 78 ASP A CA 1
ATOM 598 C C . ASP A 1 78 ? 4.070 15.385 13.197 1.00 60.19 78 ASP A C 1
ATOM 600 O O . ASP A 1 78 ? 4.770 15.749 14.144 1.00 60.19 78 ASP A O 1
ATOM 604 N N . GLU A 1 79 ? 3.946 14.090 12.897 1.00 54.06 79 GLU A N 1
ATOM 605 C CA . GLU A 1 79 ? 4.896 13.064 13.351 1.00 54.06 79 GLU A CA 1
ATOM 606 C C . GLU A 1 79 ? 5.752 12.583 12.168 1.00 54.06 79 GLU A C 1
ATOM 608 O O . GLU A 1 79 ? 5.494 11.550 11.546 1.00 54.06 79 GLU A O 1
ATOM 613 N N . ASP A 1 80 ? 6.805 13.356 11.879 1.00 57.69 80 ASP A N 1
ATOM 614 C CA . ASP A 1 80 ? 7.877 13.086 10.903 1.00 57.69 80 ASP A CA 1
ATOM 615 C C . ASP A 1 80 ? 8.810 11.931 11.365 1.00 57.69 80 ASP A C 1
ATOM 617 O O . ASP A 1 80 ? 10.038 12.026 11.367 1.00 57.69 80 ASP A O 1
ATOM 621 N N . GLU A 1 81 ? 8.224 10.811 11.799 1.00 59.12 81 GLU A N 1
ATOM 622 C CA . GLU A 1 81 ? 8.928 9.679 12.406 1.00 59.12 81 GLU A CA 1
ATOM 623 C C . GLU A 1 81 ? 8.867 8.433 11.502 1.00 59.12 81 GLU A C 1
ATOM 625 O O . GLU A 1 81 ? 7.819 7.812 11.313 1.00 59.12 81 GLU A O 1
ATOM 630 N N . GLY A 1 82 ? 10.023 8.029 10.956 1.00 57.53 82 GLY A N 1
ATOM 631 C CA . GLY A 1 82 ? 10.201 6.676 10.408 1.00 57.53 82 GLY A CA 1
ATOM 632 C C . GLY A 1 82 ? 10.201 6.459 8.884 1.00 57.53 82 GLY A C 1
ATOM 633 O O . GLY A 1 82 ? 9.974 5.323 8.467 1.00 57.53 82 GLY A O 1
ATOM 634 N N . TRP A 1 83 ? 10.519 7.446 8.029 1.00 52.59 83 TRP A N 1
ATOM 635 C CA . TRP A 1 83 ? 10.930 7.141 6.637 1.00 52.59 83 TRP A CA 1
ATOM 636 C C . TRP A 1 83 ? 12.144 7.935 6.129 1.00 52.59 83 TRP A C 1
ATOM 638 O O . TRP A 1 83 ? 12.055 8.815 5.271 1.00 52.59 83 TRP A O 1
ATOM 648 N N . ASN A 1 84 ? 13.327 7.542 6.603 1.00 53.91 84 ASN A N 1
ATOM 649 C CA . ASN A 1 84 ? 14.614 7.903 6.010 1.00 53.91 84 ASN A CA 1
ATOM 650 C C . ASN A 1 84 ? 14.823 7.157 4.674 1.00 53.91 84 ASN A C 1
ATOM 652 O O . ASN A 1 84 ? 15.514 6.143 4.607 1.00 53.91 84 ASN A O 1
ATOM 656 N N . GLY A 1 85 ? 14.183 7.659 3.614 1.00 51.50 85 GLY A N 1
ATOM 657 C CA . GLY A 1 85 ? 13.996 6.975 2.330 1.00 51.50 85 GLY A CA 1
ATOM 658 C C . GLY A 1 85 ? 15.262 6.467 1.630 1.00 51.50 85 GLY A C 1
ATOM 659 O O . GLY A 1 85 ? 15.823 7.142 0.770 1.00 51.50 85 GLY A O 1
ATOM 660 N N . ALA A 1 86 ? 15.631 5.220 1.920 1.00 44.97 86 ALA A N 1
ATOM 661 C CA . ALA A 1 86 ? 16.596 4.427 1.170 1.00 44.97 86 ALA A CA 1
ATOM 662 C C . ALA A 1 86 ? 15.971 3.065 0.831 1.00 44.97 86 ALA A C 1
ATOM 664 O O . ALA A 1 86 ? 15.873 2.179 1.681 1.00 44.97 86 ALA A O 1
ATOM 665 N N . TYR A 1 87 ? 15.542 2.887 -0.422 1.00 49.19 87 TYR A N 1
ATOM 666 C CA . TYR A 1 87 ? 15.084 1.589 -0.917 1.00 49.19 87 TYR A CA 1
ATOM 667 C C . TYR A 1 87 ? 16.283 0.634 -1.006 1.00 49.19 87 TYR A C 1
ATOM 669 O O . TYR A 1 87 ? 17.072 0.696 -1.947 1.00 49.19 87 TYR A O 1
ATOM 677 N N . LEU A 1 88 ? 16.439 -0.224 0.003 1.00 55.75 88 LEU A N 1
ATOM 678 C CA . LEU A 1 88 ? 17.452 -1.276 0.053 1.00 55.75 88 LEU A CA 1
ATOM 679 C C . LEU A 1 88 ? 16.834 -2.601 -0.429 1.00 55.75 88 LEU A C 1
ATOM 681 O O . LEU A 1 88 ? 15.992 -3.159 0.280 1.00 55.75 88 LEU A O 1
ATOM 685 N N . PRO A 1 89 ? 17.235 -3.135 -1.601 1.00 45.25 89 PRO A N 1
ATOM 686 C CA . PRO A 1 89 ? 16.757 -4.430 -2.075 1.00 45.25 89 PRO A CA 1
ATOM 687 C C . PRO A 1 89 ? 17.089 -5.542 -1.073 1.00 45.25 89 PRO A C 1
ATOM 689 O O . PRO A 1 89 ? 18.242 -5.714 -0.673 1.00 45.25 89 PRO A O 1
ATOM 692 N N . SER A 1 90 ? 16.073 -6.298 -0.650 1.00 40.12 90 SER A N 1
ATOM 693 C CA . SER A 1 90 ? 16.243 -7.340 0.368 1.00 40.12 90 SER A CA 1
ATOM 694 C C . SER A 1 90 ? 17.091 -8.507 -0.155 1.00 40.12 90 SER A C 1
ATOM 696 O O . SER A 1 90 ? 16.937 -8.955 -1.293 1.00 40.12 90 SER A O 1
ATOM 698 N N . THR A 1 91 ? 18.000 -9.014 0.677 1.00 51.69 91 THR A N 1
ATOM 699 C CA . THR A 1 91 ? 19.101 -9.913 0.294 1.00 51.69 91 THR A CA 1
ATOM 700 C C . THR A 1 91 ? 18.673 -11.371 0.074 1.00 51.69 91 THR A C 1
ATOM 702 O O . THR A 1 91 ? 19.063 -12.275 0.811 1.00 51.69 91 THR A O 1
ATOM 705 N N . VAL A 1 92 ? 17.905 -11.623 -0.991 1.00 49.41 92 VAL A N 1
ATOM 706 C CA . VAL A 1 92 ? 17.468 -12.974 -1.406 1.00 49.41 92 VAL A CA 1
ATOM 707 C C . VAL A 1 92 ? 18.266 -13.543 -2.591 1.00 49.41 92 VAL A C 1
ATOM 709 O O . VAL A 1 92 ? 18.424 -14.758 -2.686 1.00 49.41 92 VAL A O 1
ATOM 712 N N . GLU A 1 93 ? 18.859 -12.711 -3.454 1.00 47.94 93 GLU A N 1
ATOM 713 C CA . GLU A 1 93 ? 19.577 -13.188 -4.657 1.00 47.94 93 GLU A CA 1
ATOM 714 C C . GLU A 1 93 ? 21.002 -13.722 -4.393 1.00 47.94 93 GLU A C 1
ATOM 716 O O . GLU A 1 93 ? 21.646 -14.290 -5.280 1.00 47.94 93 GLU A O 1
ATOM 721 N N . GLN A 1 94 ? 21.518 -13.608 -3.164 1.00 45.66 94 GLN A N 1
ATOM 722 C CA . GLN A 1 94 ? 22.900 -13.975 -2.826 1.00 45.66 94 GLN A CA 1
ATOM 723 C C . GLN A 1 94 ? 23.100 -15.495 -2.622 1.00 45.66 94 GLN A C 1
ATOM 725 O O . GLN A 1 94 ? 23.554 -15.945 -1.569 1.00 45.66 94 GLN A O 1
ATOM 730 N N . ARG A 1 95 ? 22.781 -16.317 -3.636 1.00 40.81 95 ARG A N 1
ATOM 731 C CA . ARG A 1 95 ? 23.019 -17.778 -3.582 1.00 40.81 95 ARG A CA 1
ATOM 732 C C . ARG A 1 95 ? 23.513 -18.471 -4.857 1.00 40.81 95 ARG A C 1
ATOM 734 O O . ARG A 1 95 ? 23.563 -19.698 -4.883 1.00 40.81 95 ARG A O 1
ATOM 741 N N . HIS A 1 96 ? 23.955 -17.720 -5.868 1.00 42.41 96 HIS A N 1
ATOM 742 C CA . HIS A 1 96 ? 24.491 -18.289 -7.119 1.00 42.41 96 HIS A CA 1
ATOM 743 C C . HIS A 1 96 ? 25.931 -17.873 -7.477 1.00 42.41 96 HIS A C 1
ATOM 745 O O . HIS A 1 96 ? 26.382 -18.133 -8.587 1.00 42.41 96 HIS A O 1
ATOM 751 N N . SER A 1 97 ? 26.695 -17.301 -6.537 1.00 38.50 97 SER A N 1
ATOM 752 C CA . SER A 1 97 ? 28.089 -16.879 -6.772 1.00 38.50 97 SER A CA 1
ATOM 753 C C . SER A 1 97 ? 29.070 -17.476 -5.751 1.00 38.50 97 SER A C 1
ATOM 755 O O . SER A 1 97 ? 2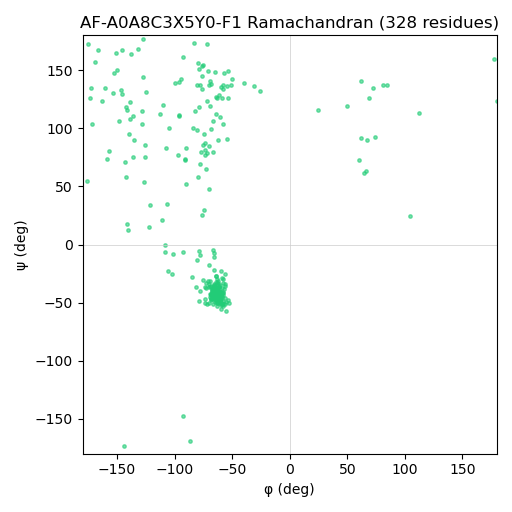9.476 -16.809 -4.803 1.00 38.50 97 SER A O 1
ATOM 757 N N . SER A 1 98 ? 29.393 -18.773 -5.891 1.00 44.59 98 SER A N 1
ATOM 758 C CA . SER A 1 98 ? 30.558 -19.426 -5.238 1.00 44.59 98 SER A CA 1
ATOM 759 C C . SER A 1 98 ? 30.780 -20.906 -5.636 1.00 44.59 98 SER A C 1
ATOM 761 O O . SER A 1 98 ? 30.927 -21.779 -4.778 1.00 44.59 98 SER A O 1
ATOM 763 N N . ARG A 1 99 ? 30.892 -21.235 -6.936 1.00 40.94 99 ARG A N 1
ATOM 764 C CA . ARG A 1 99 ? 31.603 -22.474 -7.328 1.00 40.94 99 ARG A CA 1
ATOM 765 C C . ARG A 1 99 ? 32.238 -22.432 -8.721 1.00 40.94 99 ARG A C 1
ATOM 767 O O . ARG A 1 99 ? 31.675 -21.868 -9.644 1.00 40.94 99 ARG A O 1
ATOM 774 N N . VAL A 1 100 ? 33.366 -23.141 -8.829 1.00 31.69 100 VAL A N 1
ATOM 775 C CA . VAL A 1 100 ? 34.140 -23.467 -10.043 1.00 31.69 100 VAL A CA 1
ATOM 776 C C . VAL A 1 100 ? 34.807 -22.274 -10.736 1.00 31.69 100 VAL A C 1
ATOM 778 O O . VAL A 1 100 ? 34.303 -21.709 -11.699 1.00 31.69 100 VAL A O 1
ATOM 781 N N . ALA A 1 101 ? 36.040 -21.989 -10.313 1.00 41.72 101 ALA A N 1
ATOM 782 C CA . ALA A 1 101 ? 37.038 -21.396 -11.193 1.00 41.72 101 ALA A CA 1
ATOM 783 C C . ALA A 1 101 ? 37.716 -22.514 -12.010 1.00 41.72 101 ALA A C 1
ATOM 785 O O . ALA A 1 101 ? 38.581 -23.209 -11.483 1.00 41.72 101 ALA A O 1
ATOM 786 N N . ALA A 1 102 ? 37.298 -22.703 -13.267 1.00 40.38 102 ALA A N 1
ATOM 787 C CA . ALA A 1 102 ? 38.038 -23.395 -14.334 1.00 40.38 102 ALA A CA 1
ATOM 788 C C . ALA A 1 102 ? 37.292 -23.248 -15.678 1.00 40.38 102 ALA A C 1
ATOM 790 O O . ALA A 1 102 ? 36.085 -23.447 -15.709 1.00 40.38 102 ALA A O 1
ATOM 791 N N . SER A 1 103 ? 38.020 -22.930 -16.761 1.00 45.25 103 SER A N 1
ATOM 792 C CA . SER A 1 103 ? 37.700 -23.183 -18.191 1.00 45.25 103 SER A CA 1
ATOM 793 C C . SER A 1 103 ? 36.211 -23.355 -18.590 1.00 45.25 103 SER A C 1
ATOM 795 O O . SER A 1 103 ? 35.605 -24.391 -18.331 1.00 45.25 103 SER A O 1
ATOM 797 N N . THR A 1 104 ? 35.616 -22.475 -19.398 1.00 40.28 104 THR A N 1
ATOM 798 C CA . THR A 1 104 ? 35.943 -22.344 -20.837 1.00 40.28 104 THR A CA 1
ATOM 799 C C . THR A 1 104 ? 35.306 -21.090 -21.468 1.00 40.28 104 THR A C 1
ATOM 801 O O . THR A 1 104 ? 34.313 -20.570 -20.971 1.00 40.28 104 THR A O 1
ATOM 804 N N . SER A 1 105 ? 35.877 -20.611 -22.581 1.00 51.69 105 SER A N 1
ATOM 805 C CA . SER A 1 105 ? 35.299 -19.560 -23.446 1.00 51.69 105 SER A CA 1
ATOM 806 C C . SER A 1 105 ? 34.154 -20.126 -24.313 1.00 51.69 105 SER A C 1
ATOM 808 O O . SER A 1 105 ? 34.182 -21.324 -24.608 1.00 51.69 105 SER A O 1
ATOM 810 N N . PRO A 1 106 ? 33.170 -19.307 -24.744 1.00 48.84 106 PRO A N 1
ATOM 811 C CA . PRO A 1 106 ? 33.285 -18.755 -26.106 1.00 48.84 106 PRO A CA 1
ATOM 812 C C . PRO A 1 106 ? 32.728 -17.323 -26.315 1.00 48.84 106 PRO A C 1
ATOM 814 O O . PRO A 1 106 ? 31.953 -16.801 -25.521 1.00 48.84 106 PRO A O 1
ATOM 817 N N . CYS A 1 107 ? 33.071 -16.743 -27.473 1.00 37.00 107 CYS A N 1
ATOM 818 C CA . CYS A 1 107 ? 32.376 -15.639 -28.160 1.00 37.00 107 CYS A CA 1
ATOM 819 C C . CYS A 1 107 ? 32.216 -14.285 -27.433 1.00 37.00 107 CYS A C 1
ATOM 821 O O . CYS A 1 107 ? 31.107 -13.817 -27.189 1.00 37.00 107 CYS A O 1
ATOM 823 N N . SER A 1 108 ? 33.325 -13.548 -27.318 1.00 38.50 108 SER A N 1
ATOM 824 C CA . SER A 1 108 ? 33.317 -12.140 -27.749 1.00 38.50 108 SER A CA 1
ATOM 825 C C . SER A 1 108 ? 34.178 -12.031 -29.008 1.00 38.50 108 SER A C 1
ATOM 827 O O . SER A 1 108 ? 35.338 -12.443 -29.001 1.00 38.50 108 SER A O 1
ATOM 829 N N . THR A 1 109 ? 33.602 -11.581 -30.125 1.00 53.25 109 THR A N 1
ATOM 830 C CA . THR A 1 109 ? 34.285 -11.559 -31.435 1.00 53.25 109 THR A CA 1
ATOM 831 C C . THR A 1 109 ? 33.919 -10.302 -32.221 1.00 53.25 109 THR A C 1
ATOM 833 O O . THR A 1 109 ? 33.414 -10.353 -33.339 1.00 53.25 109 THR A O 1
ATOM 836 N N . TYR A 1 110 ? 34.194 -9.149 -31.615 1.00 52.06 110 TYR A N 1
ATOM 837 C CA . TYR A 1 110 ? 34.392 -7.892 -32.332 1.00 52.06 110 TYR A CA 1
ATOM 838 C C . TYR A 1 110 ? 35.347 -6.982 -31.541 1.00 52.06 110 TYR A C 1
ATOM 840 O O . TYR A 1 110 ? 35.591 -7.222 -30.362 1.00 52.06 110 TYR A O 1
ATOM 848 N N . VAL A 1 111 ? 35.878 -5.939 -32.188 1.00 51.84 111 VAL A N 1
ATOM 849 C CA . VAL A 1 111 ? 36.787 -4.932 -31.593 1.00 51.84 111 VAL A CA 1
ATOM 850 C C . VAL A 1 111 ? 38.152 -5.475 -31.115 1.00 51.84 111 VAL A C 1
ATOM 852 O O . VAL A 1 111 ? 38.534 -5.332 -29.958 1.00 51.84 111 VAL A O 1
ATOM 855 N N . SER A 1 112 ? 38.955 -6.019 -32.039 1.00 48.28 112 SER A N 1
ATOM 856 C CA . SER A 1 112 ? 40.427 -5.967 -31.920 1.00 48.28 112 SER A CA 1
ATOM 857 C C . SER A 1 112 ? 41.113 -6.121 -33.286 1.00 48.28 112 SER A C 1
ATOM 859 O O . SER A 1 112 ? 41.524 -7.210 -33.671 1.00 48.28 112 SER A O 1
ATOM 861 N N . PHE A 1 113 ? 41.178 -5.028 -34.056 1.00 43.62 113 PHE A N 1
ATOM 862 C CA . PHE A 1 113 ? 41.859 -4.981 -35.365 1.00 43.62 113 PHE A CA 1
ATOM 863 C C . PHE A 1 113 ? 42.613 -3.662 -35.634 1.00 43.62 113 PHE A C 1
ATOM 865 O O . PHE A 1 113 ? 42.989 -3.374 -36.767 1.00 43.62 113 PHE A O 1
ATOM 872 N N . PHE A 1 114 ? 42.887 -2.870 -34.592 1.00 47.78 114 PHE A N 1
ATOM 873 C CA . PHE A 1 114 ? 43.764 -1.698 -34.679 1.00 47.78 114 PHE A CA 1
ATOM 874 C C . PHE A 1 114 ? 45.179 -2.059 -34.220 1.00 47.78 114 PHE A C 1
ATOM 876 O O . PHE A 1 114 ? 45.586 -1.756 -33.100 1.00 47.78 114 PHE A O 1
ATOM 883 N N . SER A 1 115 ? 45.912 -2.746 -35.097 1.00 43.44 115 SER A N 1
ATOM 884 C CA . SER A 1 115 ? 47.340 -3.014 -34.910 1.00 43.44 115 SER A CA 1
ATOM 885 C C . SER A 1 115 ? 48.180 -1.744 -35.086 1.00 43.44 115 SER A C 1
ATOM 887 O O . SER A 1 115 ? 47.839 -0.847 -35.855 1.00 43.44 115 SER A O 1
ATOM 889 N N . ASN A 1 116 ? 49.293 -1.706 -34.355 1.00 43.56 116 ASN A N 1
ATOM 890 C CA . ASN A 1 116 ? 50.264 -0.614 -34.228 1.00 43.56 116 ASN A CA 1
ATOM 891 C C . ASN A 1 116 ? 50.588 0.145 -35.541 1.00 43.56 116 ASN A C 1
ATOM 893 O O . ASN A 1 116 ? 50.869 -0.495 -36.554 1.00 43.56 116 ASN A O 1
ATOM 897 N N . PRO A 1 117 ? 50.710 1.489 -35.525 1.00 47.88 117 PRO A N 1
ATOM 898 C CA . PRO A 1 117 ? 51.009 2.304 -36.713 1.00 47.88 117 PRO A CA 1
ATOM 899 C C . PRO A 1 117 ? 52.491 2.259 -37.159 1.00 47.88 117 PRO A C 1
ATOM 901 O O . PRO A 1 117 ? 52.984 3.208 -37.763 1.00 47.88 117 PRO A O 1
ATOM 904 N N . SER A 1 118 ? 53.230 1.192 -36.836 1.00 52.19 118 SER A N 1
ATOM 905 C CA . SER A 1 118 ? 54.699 1.133 -36.953 1.00 52.19 118 SER A CA 1
ATOM 906 C C . SER A 1 118 ? 55.232 0.239 -38.080 1.00 52.19 118 SER A C 1
ATOM 908 O O . SER A 1 118 ? 56.442 0.182 -38.262 1.00 52.19 118 SER A O 1
ATOM 910 N N . GLU A 1 119 ? 54.364 -0.415 -38.859 1.00 50.56 119 GLU A N 1
ATOM 911 C CA . GLU A 1 119 ? 54.760 -1.270 -39.998 1.00 50.56 119 GLU A CA 1
ATOM 912 C C . GLU A 1 119 ? 54.374 -0.689 -41.372 1.00 50.56 119 GLU A C 1
ATOM 914 O O . GLU A 1 119 ? 54.354 -1.395 -42.374 1.00 50.56 119 GLU A O 1
ATOM 919 N N . LEU A 1 120 ? 54.143 0.628 -41.457 1.00 49.69 120 LEU A N 1
ATOM 920 C CA . LEU A 1 120 ? 54.103 1.354 -42.735 1.00 49.69 120 LEU A CA 1
ATOM 921 C C . LEU A 1 120 ? 55.489 1.891 -43.125 1.00 49.69 120 LEU A C 1
ATOM 923 O O . LEU A 1 120 ? 55.657 3.062 -43.469 1.00 49.69 120 LEU A O 1
ATOM 927 N N . VAL A 1 121 ? 56.482 0.997 -43.126 1.00 48.00 121 VAL A N 1
ATOM 928 C CA . VAL A 1 121 ? 57.613 1.146 -44.049 1.00 48.00 121 VAL A CA 1
ATOM 929 C C . VAL A 1 121 ? 57.016 1.003 -45.446 1.00 48.00 121 VAL A C 1
ATOM 931 O O . VAL A 1 121 ? 56.481 -0.049 -45.789 1.00 48.00 121 VAL A O 1
ATOM 934 N N . GLY A 1 122 ? 57.020 2.091 -46.220 1.00 45.16 122 GLY A N 1
ATOM 935 C CA . GLY A 1 122 ? 56.471 2.077 -47.576 1.00 45.16 122 GLY A CA 1
ATOM 936 C C . GLY A 1 122 ? 57.158 1.008 -48.435 1.00 45.16 122 GLY A C 1
ATOM 937 O O . GLY A 1 122 ? 58.342 0.744 -48.215 1.00 45.16 122 GLY A O 1
ATOM 938 N N . PRO A 1 123 ? 56.446 0.390 -49.399 1.00 46.62 123 PRO A N 1
ATOM 939 C CA . PRO A 1 123 ? 57.043 -0.613 -50.272 1.00 46.62 123 PRO A CA 1
ATOM 940 C C . PRO A 1 123 ? 58.291 -0.039 -50.943 1.00 46.62 123 PRO A C 1
ATOM 942 O O . PRO A 1 123 ? 58.288 1.114 -51.382 1.00 46.62 123 PRO A O 1
ATOM 945 N N . GLU A 1 124 ? 59.350 -0.847 -50.982 1.00 46.75 124 GLU A N 1
ATOM 946 C CA . GLU A 1 124 ? 60.656 -0.447 -51.498 1.00 46.75 124 GLU A CA 1
ATOM 947 C C . GLU A 1 124 ? 60.527 0.194 -52.883 1.00 46.75 124 GLU A C 1
ATOM 949 O O . GLU A 1 124 ? 59.720 -0.229 -53.716 1.00 46.75 124 GLU A O 1
ATOM 954 N N . SER A 1 125 ? 61.338 1.223 -53.134 1.00 47.22 125 SER A N 1
ATOM 955 C CA . SER A 1 125 ? 61.374 1.901 -54.425 1.00 47.22 125 SER A CA 1
ATOM 956 C C . SER A 1 125 ? 61.715 0.898 -55.526 1.00 47.22 125 SER A C 1
ATOM 958 O O . SER A 1 125 ? 62.878 0.511 -55.670 1.00 47.22 125 SER A O 1
ATOM 960 N N . LEU A 1 126 ? 60.700 0.490 -56.295 1.00 46.28 126 LEU A N 1
ATOM 961 C CA . LEU A 1 126 ? 60.873 -0.375 -57.458 1.00 46.28 126 LEU A CA 1
ATOM 962 C C . LEU A 1 126 ? 61.969 0.210 -58.362 1.00 46.28 126 LEU A C 1
ATOM 964 O O . LEU A 1 126 ? 61.990 1.430 -58.567 1.00 46.28 126 LEU A O 1
ATOM 968 N N . PRO A 1 127 ? 62.879 -0.625 -58.897 1.00 47.72 127 PRO A N 1
ATOM 969 C CA . PRO A 1 127 ? 63.980 -0.138 -59.711 1.00 47.72 127 PRO A CA 1
ATOM 970 C C . PRO A 1 127 ? 63.432 0.638 -60.907 1.00 47.72 127 PRO A C 1
ATOM 972 O O . PRO A 1 127 ? 62.497 0.193 -61.580 1.00 47.72 127 PRO A O 1
ATOM 975 N N . SER A 1 128 ? 64.017 1.806 -61.166 1.00 37.09 128 SER A N 1
ATOM 976 C CA . SER A 1 128 ? 63.677 2.617 -62.329 1.00 37.09 128 SER A CA 1
ATOM 977 C C . SER A 1 128 ? 63.807 1.773 -63.595 1.00 37.09 128 SER A C 1
ATOM 979 O O . SER A 1 128 ? 64.857 1.185 -63.845 1.00 37.09 128 SER A O 1
ATOM 981 N N . TRP A 1 129 ? 62.739 1.719 -64.398 1.00 37.59 129 TRP A N 1
ATOM 982 C CA . TRP A 1 129 ? 62.752 1.072 -65.710 1.00 37.59 129 TRP A CA 1
ATOM 983 C C . TRP A 1 129 ? 63.747 1.781 -66.633 1.00 37.59 129 TRP A C 1
ATOM 985 O O . TRP A 1 129 ? 63.405 2.717 -67.357 1.00 37.59 129 TRP A O 1
ATOM 995 N N . THR A 1 130 ? 64.992 1.319 -66.612 1.00 46.31 130 THR A N 1
ATOM 996 C CA . THR A 1 130 ? 65.954 1.544 -67.681 1.00 46.31 130 THR A CA 1
ATOM 997 C C . THR A 1 130 ? 65.538 0.683 -68.875 1.00 46.31 130 THR A C 1
ATOM 999 O O . THR A 1 130 ? 65.419 -0.539 -68.740 1.00 46.31 130 THR A O 1
ATOM 1002 N N . PRO A 1 131 ? 65.323 1.267 -70.067 1.00 37.91 131 PRO A N 1
ATOM 1003 C CA . PRO A 1 131 ? 65.282 0.481 -71.289 1.00 37.91 131 PRO A CA 1
ATOM 1004 C C . PRO A 1 131 ? 66.646 -0.198 -71.436 1.00 37.91 131 PRO A C 1
ATOM 1006 O O . PRO A 1 131 ? 67.659 0.471 -71.640 1.00 37.91 131 PRO A O 1
ATOM 1009 N N . SER A 1 132 ? 66.686 -1.519 -71.262 1.00 36.25 132 SER A N 1
ATOM 1010 C CA . SER A 1 132 ? 67.898 -2.307 -71.485 1.00 36.25 132 SER A CA 1
ATOM 1011 C C . SER A 1 132 ? 68.083 -2.482 -72.987 1.00 36.25 132 SER A C 1
ATOM 1013 O O . SER A 1 132 ? 67.689 -3.493 -73.560 1.00 36.25 132 SER A O 1
ATOM 1015 N N . ASP A 1 133 ? 68.619 -1.442 -73.624 1.00 44.16 133 ASP A N 1
ATOM 1016 C CA . ASP A 1 133 ? 68.935 -1.426 -75.049 1.00 44.16 133 ASP A CA 1
ATOM 1017 C C . ASP A 1 133 ? 70.178 -2.297 -75.286 1.00 44.16 133 ASP A C 1
ATOM 1019 O O . ASP A 1 133 ? 71.327 -1.874 -75.138 1.00 44.16 133 ASP A O 1
ATOM 1023 N N . SER A 1 134 ? 69.942 -3.592 -75.492 1.00 46.50 134 SER A N 1
ATOM 1024 C CA . SER A 1 134 ? 70.975 -4.614 -75.642 1.00 46.50 134 SER A CA 1
ATOM 1025 C C . SER A 1 134 ? 70.516 -5.702 -76.609 1.00 46.50 134 SER A C 1
ATOM 1027 O O . SER A 1 134 ? 69.420 -6.237 -76.496 1.00 46.50 134 SER A O 1
ATOM 1029 N N . GLU A 1 135 ? 71.413 -6.037 -77.536 1.00 41.72 135 GLU A N 1
ATOM 1030 C CA . GLU A 1 135 ? 71.350 -7.201 -78.431 1.00 41.72 135 GLU A CA 1
ATOM 1031 C C . GLU A 1 135 ? 70.230 -7.247 -79.491 1.00 41.72 135 GLU A C 1
ATOM 1033 O O . GLU A 1 135 ? 69.494 -8.221 -79.617 1.00 41.72 135 GLU A O 1
ATOM 1038 N N . LEU A 1 136 ? 70.264 -6.283 -80.420 1.00 44.59 136 LEU A N 1
ATOM 1039 C CA . LEU A 1 136 ? 70.131 -6.609 -81.853 1.00 44.59 136 LEU A CA 1
ATOM 1040 C C . LEU A 1 136 ? 71.287 -6.031 -82.692 1.00 44.59 136 LEU A C 1
ATOM 1042 O O . LEU A 1 136 ? 71.094 -5.372 -83.714 1.00 44.59 136 LEU A O 1
ATOM 1046 N N . LEU A 1 137 ? 72.525 -6.348 -82.294 1.00 53.56 137 LEU A N 1
ATOM 1047 C CA . LEU A 1 137 ? 73.694 -6.230 -83.175 1.00 53.56 137 LEU A CA 1
ATOM 1048 C C . LEU A 1 137 ? 73.687 -7.346 -84.233 1.00 53.56 137 LEU A C 1
ATOM 1050 O O . LEU A 1 137 ? 74.444 -8.310 -84.149 1.00 53.56 137 LEU A O 1
ATOM 1054 N N . VAL A 1 138 ? 72.854 -7.192 -85.264 1.00 40.75 138 VAL A N 1
ATOM 1055 C CA . VAL A 1 138 ? 72.966 -7.966 -86.511 1.00 40.75 138 VAL A CA 1
ATOM 1056 C C . VAL A 1 138 ? 73.029 -7.007 -87.693 1.00 40.75 138 VAL A C 1
ATOM 1058 O O . VAL A 1 138 ? 72.030 -6.706 -88.340 1.00 40.75 138 VAL A O 1
ATOM 1061 N N . SER A 1 139 ? 74.241 -6.548 -88.000 1.00 42.69 139 SER A N 1
ATOM 1062 C CA . SER A 1 139 ? 74.546 -5.974 -89.309 1.00 42.69 139 SER A CA 1
ATOM 1063 C C . SER A 1 139 ? 74.523 -7.097 -90.353 1.00 42.69 139 SER A C 1
ATOM 1065 O O . SER A 1 139 ? 75.358 -8.002 -90.257 1.00 42.69 139 SER A O 1
ATOM 1067 N N . PRO A 1 140 ? 73.651 -7.067 -91.379 1.00 46.81 140 PRO A N 1
ATOM 1068 C CA . PRO A 1 140 ? 73.762 -7.979 -92.508 1.00 46.81 140 PRO A CA 1
ATOM 1069 C C . PRO A 1 140 ? 74.945 -7.547 -93.386 1.00 46.81 140 PRO A C 1
ATOM 1071 O O . PRO A 1 140 ? 74.786 -6.883 -94.408 1.00 46.81 140 PRO A O 1
ATOM 1074 N N . ALA A 1 141 ? 76.156 -7.937 -92.985 1.00 48.34 141 ALA A N 1
ATOM 1075 C CA . ALA A 1 141 ? 77.362 -7.855 -93.805 1.00 48.34 141 ALA A CA 1
ATOM 1076 C C . ALA A 1 141 ? 77.318 -8.931 -94.910 1.00 48.34 141 ALA A C 1
ATOM 1078 O O . ALA A 1 141 ? 78.102 -9.877 -94.922 1.00 48.34 141 ALA A O 1
ATOM 1079 N N . GLY A 1 142 ? 76.349 -8.802 -95.817 1.00 38.72 142 GLY A N 1
ATOM 1080 C CA . GLY A 1 142 ? 76.117 -9.697 -96.944 1.00 38.72 142 GLY A CA 1
ATOM 1081 C C . GLY A 1 142 ? 75.758 -8.887 -98.182 1.00 38.72 142 GLY A C 1
ATOM 1082 O O . GLY A 1 142 ? 74.810 -8.105 -98.165 1.00 38.72 142 GLY A O 1
ATOM 1083 N N . SER A 1 143 ? 76.537 -9.047 -99.250 1.00 48.56 143 SER A N 1
ATOM 1084 C CA . SER A 1 143 ? 76.335 -8.324 -100.505 1.00 48.56 143 SER A CA 1
ATOM 1085 C C . SER A 1 143 ? 74.966 -8.643 -101.116 1.00 48.56 143 SER A C 1
ATOM 1087 O O . SER A 1 143 ? 74.677 -9.820 -101.346 1.00 48.56 143 SER A O 1
ATOM 1089 N N . PRO A 1 144 ? 74.153 -7.636 -101.479 1.00 47.25 144 PRO A N 1
ATOM 1090 C CA . PRO A 1 144 ? 73.041 -7.854 -102.386 1.00 47.25 144 PRO A CA 1
ATOM 1091 C C . PRO A 1 144 ? 73.604 -8.216 -103.765 1.00 47.25 144 PRO A C 1
ATOM 1093 O O . PRO A 1 144 ? 74.109 -7.358 -104.490 1.00 47.25 144 PRO A O 1
ATOM 1096 N N . GLY A 1 145 ? 73.496 -9.494 -104.139 1.00 41.22 145 GLY A N 1
ATOM 1097 C CA . GLY A 1 145 ? 73.373 -9.856 -105.552 1.00 41.22 145 GLY A CA 1
ATOM 1098 C C . GLY A 1 145 ? 72.203 -9.075 -106.163 1.00 41.22 145 GLY A C 1
ATOM 1099 O O . GLY A 1 145 ? 71.267 -8.705 -105.448 1.00 41.22 145 GLY A O 1
ATOM 1100 N N . ALA A 1 146 ? 72.278 -8.750 -107.453 1.00 49.38 146 ALA A N 1
ATOM 1101 C CA . ALA A 1 146 ? 71.509 -7.661 -108.069 1.00 49.38 146 ALA A CA 1
ATOM 1102 C C . ALA A 1 146 ? 70.000 -7.939 -108.301 1.00 49.38 146 ALA A C 1
ATOM 1104 O O . ALA A 1 146 ? 69.396 -7.367 -109.203 1.00 49.38 146 ALA A O 1
ATOM 1105 N N . ASP A 1 147 ? 69.379 -8.769 -107.459 1.00 49.59 147 ASP A N 1
ATOM 1106 C CA . ASP A 1 147 ? 68.018 -9.300 -107.614 1.00 49.59 147 ASP A CA 1
ATOM 1107 C C . ASP A 1 147 ? 67.001 -8.704 -106.611 1.00 49.59 147 ASP A C 1
ATOM 1109 O O . ASP A 1 147 ? 65.798 -8.945 -106.701 1.00 49.59 147 ASP A O 1
ATOM 1113 N N . PHE A 1 148 ? 67.449 -7.888 -105.646 1.00 46.53 148 PHE A N 1
ATOM 1114 C CA . PHE A 1 148 ? 66.597 -7.381 -104.553 1.00 46.53 148 PHE A CA 1
ATOM 1115 C C . PHE A 1 148 ? 65.654 -6.218 -104.917 1.00 46.53 148 PHE A C 1
ATOM 1117 O O . PHE A 1 148 ? 64.781 -5.872 -104.114 1.00 46.53 148 PHE A O 1
ATOM 1124 N N . ALA A 1 149 ? 65.782 -5.632 -106.112 1.00 47.81 149 ALA A N 1
ATOM 1125 C CA . ALA A 1 149 ? 65.017 -4.448 -106.522 1.00 47.81 149 ALA A CA 1
ATOM 1126 C C . ALA A 1 149 ? 63.487 -4.651 -106.468 1.00 47.81 149 ALA A C 1
ATOM 1128 O O . ALA A 1 149 ? 62.764 -3.729 -106.109 1.00 47.81 149 ALA A O 1
ATOM 1129 N N . ALA A 1 150 ? 62.995 -5.865 -106.743 1.00 50.41 150 ALA A N 1
ATOM 1130 C CA . ALA A 1 150 ? 61.564 -6.184 -106.709 1.00 50.41 150 ALA A CA 1
ATOM 1131 C C . ALA A 1 150 ? 61.000 -6.460 -105.297 1.00 50.41 150 ALA A C 1
ATOM 1133 O O . ALA A 1 150 ? 59.783 -6.520 -105.120 1.00 50.41 150 ALA A O 1
ATOM 1134 N N . HIS A 1 151 ? 61.855 -6.650 -104.284 1.00 48.62 151 HIS A N 1
ATOM 1135 C CA . HIS A 1 151 ? 61.423 -7.037 -102.935 1.00 48.62 151 HIS A CA 1
ATOM 1136 C C . HIS A 1 151 ? 61.486 -5.906 -101.902 1.00 48.62 151 HIS A C 1
ATOM 1138 O O . HIS A 1 151 ? 60.743 -5.962 -100.922 1.00 48.62 151 HIS A O 1
ATOM 1144 N N . GLY A 1 152 ? 62.303 -4.868 -102.117 1.00 52.34 152 GLY A N 1
ATOM 1145 C CA . GLY A 1 152 ? 62.420 -3.735 -101.188 1.00 52.34 152 GLY A CA 1
ATOM 1146 C C . GLY A 1 152 ? 61.103 -2.977 -100.980 1.00 52.34 152 GLY A C 1
ATOM 1147 O O . GLY A 1 152 ? 60.659 -2.801 -99.846 1.00 52.34 152 GLY A O 1
ATOM 1148 N N . GLU A 1 153 ? 60.431 -2.592 -102.067 1.00 51.69 153 GLU A N 1
ATOM 1149 C CA . GLU A 1 153 ? 59.170 -1.833 -102.008 1.00 51.69 153 GLU A CA 1
ATOM 1150 C C . GLU A 1 153 ? 58.018 -2.671 -101.425 1.00 51.69 153 GLU A C 1
ATOM 1152 O O . GLU A 1 153 ? 57.256 -2.196 -100.580 1.00 51.69 153 GLU A O 1
ATOM 1157 N N . ALA A 1 154 ? 57.950 -3.959 -101.785 1.00 55.50 154 ALA A N 1
ATOM 1158 C CA . ALA A 1 154 ? 56.973 -4.903 -101.242 1.00 55.50 154 ALA A CA 1
ATOM 1159 C C . ALA A 1 154 ? 57.179 -5.186 -99.739 1.00 55.50 154 ALA A C 1
ATOM 1161 O O . ALA A 1 154 ? 56.206 -5.380 -99.006 1.00 55.50 154 ALA A O 1
ATOM 1162 N N . LEU A 1 155 ? 58.427 -5.189 -99.254 1.00 59.97 155 LEU A N 1
ATOM 1163 C CA . LEU A 1 155 ? 58.732 -5.264 -97.821 1.00 59.97 155 LEU A CA 1
ATOM 1164 C C . LEU A 1 155 ? 58.342 -3.974 -97.086 1.00 59.97 155 LEU A C 1
ATOM 1166 O O . LEU A 1 155 ? 57.837 -4.060 -95.966 1.00 59.97 155 LEU A O 1
ATOM 1170 N N . GLY A 1 156 ? 58.507 -2.809 -97.719 1.00 66.50 156 GLY A N 1
ATOM 1171 C CA . GLY A 1 156 ? 58.068 -1.514 -97.192 1.00 66.50 156 GLY A CA 1
ATOM 1172 C C . GLY A 1 156 ? 56.558 -1.456 -96.939 1.00 66.50 156 GLY A C 1
ATOM 1173 O O . GLY A 1 156 ? 56.139 -1.230 -95.803 1.00 66.50 156 GLY A O 1
ATOM 1174 N N . ASP A 1 157 ? 55.738 -1.741 -97.958 1.00 75.25 157 ASP A N 1
ATOM 1175 C CA . ASP A 1 157 ? 54.272 -1.791 -97.807 1.00 75.25 157 ASP A CA 1
ATOM 1176 C C . ASP A 1 157 ? 53.840 -2.844 -96.775 1.00 75.25 157 ASP A C 1
ATOM 1178 O O . ASP A 1 157 ? 53.024 -2.565 -95.896 1.00 75.25 157 ASP A O 1
ATOM 1182 N N . ARG A 1 158 ? 54.440 -4.042 -96.809 1.00 80.75 158 ARG A N 1
ATOM 1183 C CA . ARG A 1 158 ? 54.141 -5.104 -95.838 1.00 80.75 158 ARG A CA 1
ATOM 1184 C C . ARG A 1 158 ? 54.468 -4.683 -94.400 1.00 80.75 158 ARG A C 1
ATOM 1186 O O . ARG A 1 158 ? 53.716 -5.033 -93.487 1.00 80.75 158 ARG A O 1
ATOM 1193 N N . CYS A 1 159 ? 55.547 -3.931 -94.189 1.00 82.31 159 CYS A N 1
ATOM 1194 C CA . CYS A 1 159 ? 55.919 -3.388 -92.883 1.00 82.31 159 CYS A CA 1
ATOM 1195 C C . CYS A 1 159 ? 54.901 -2.341 -92.402 1.00 82.31 159 CYS A C 1
ATOM 1197 O O . CYS A 1 159 ? 54.331 -2.496 -91.321 1.00 82.31 159 CYS A O 1
ATOM 1199 N N . LEU A 1 160 ? 54.585 -1.344 -93.239 1.00 85.81 160 LEU A N 1
ATOM 1200 C CA . LEU A 1 160 ? 53.594 -0.302 -92.936 1.00 85.81 160 LEU A CA 1
ATOM 1201 C C . LEU A 1 160 ? 52.209 -0.892 -92.633 1.00 85.81 160 LEU A C 1
ATOM 1203 O O . LEU A 1 160 ? 51.580 -0.522 -91.643 1.00 85.81 160 LEU A O 1
ATOM 1207 N N . ARG A 1 161 ? 51.767 -1.871 -93.427 1.00 88.75 161 ARG A N 1
ATOM 1208 C CA 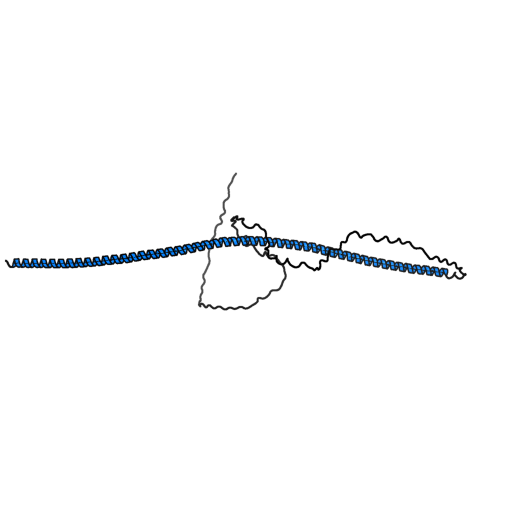. ARG A 1 161 ? 50.507 -2.601 -93.232 1.00 88.75 161 ARG A CA 1
ATOM 1209 C C . ARG A 1 161 ? 50.479 -3.372 -91.909 1.00 88.75 161 ARG A C 1
ATOM 1211 O O . ARG A 1 161 ? 49.460 -3.376 -91.223 1.00 88.75 161 ARG A O 1
ATOM 1218 N N . THR A 1 162 ? 51.598 -3.988 -91.521 1.00 89.56 162 THR A N 1
ATOM 1219 C CA . THR A 1 162 ? 51.730 -4.691 -90.231 1.00 89.56 162 THR A CA 1
ATOM 1220 C C . THR A 1 162 ? 51.673 -3.706 -89.059 1.00 89.56 162 THR A C 1
ATOM 1222 O O . THR A 1 162 ? 50.947 -3.941 -88.092 1.00 89.56 162 THR A O 1
ATOM 1225 N N . LEU A 1 163 ? 52.363 -2.566 -89.174 1.00 92.19 163 LEU A N 1
ATOM 1226 C CA . LEU A 1 163 ? 52.327 -1.494 -88.179 1.00 92.19 163 LEU A CA 1
ATOM 1227 C C . LEU A 1 163 ? 50.911 -0.915 -88.026 1.00 92.19 163 LEU A C 1
ATOM 1229 O O . LEU A 1 163 ? 50.438 -0.764 -86.901 1.00 92.19 163 LEU A O 1
ATOM 1233 N N . GLN A 1 164 ? 50.197 -0.677 -89.131 1.00 94.00 164 GLN A N 1
ATOM 1234 C CA . GLN A 1 164 ? 48.818 -0.182 -89.116 1.00 94.00 164 GLN A CA 1
ATOM 1235 C C . GLN A 1 164 ? 47.855 -1.150 -88.406 1.00 94.00 164 GLN A C 1
ATOM 1237 O O . GLN A 1 164 ? 47.049 -0.713 -87.585 1.00 94.00 164 GLN A O 1
ATOM 1242 N N . ILE A 1 165 ? 47.972 -2.459 -88.662 1.00 92.62 165 ILE A N 1
ATOM 1243 C CA . ILE A 1 165 ? 47.187 -3.489 -87.959 1.00 92.62 165 ILE A CA 1
ATOM 1244 C C . ILE A 1 165 ? 47.487 -3.464 -86.451 1.00 92.62 165 ILE A C 1
ATOM 1246 O O . ILE A 1 165 ? 46.561 -3.509 -85.643 1.00 92.62 165 ILE A O 1
ATOM 1250 N N . SER A 1 166 ? 48.762 -3.336 -86.062 1.00 94.44 166 SER A N 1
ATOM 1251 C CA . SER A 1 166 ? 49.156 -3.260 -84.646 1.00 94.44 166 SER A CA 1
ATOM 1252 C C . SER A 1 166 ? 48.652 -1.989 -83.945 1.00 94.44 166 SER A C 1
ATOM 1254 O O . SER A 1 166 ? 48.257 -2.044 -82.782 1.00 94.44 166 SER A O 1
ATOM 1256 N N . TYR A 1 167 ? 48.594 -0.861 -84.662 1.00 96.06 167 TYR A N 1
ATOM 1257 C CA . TYR A 1 167 ? 48.097 0.413 -84.145 1.00 96.06 167 TYR A CA 1
ATOM 1258 C C . TYR A 1 167 ? 46.590 0.369 -83.869 1.00 96.06 167 TYR A C 1
ATOM 1260 O O . TYR A 1 167 ? 46.148 0.765 -82.790 1.00 96.06 167 TYR A O 1
ATOM 1268 N N . GLU A 1 168 ? 45.799 -0.150 -84.812 1.00 96.44 168 GLU A N 1
ATOM 1269 C CA . GLU A 1 168 ? 44.352 -0.295 -84.624 1.00 96.44 168 GLU A CA 1
ATOM 1270 C C . GLU A 1 168 ? 44.029 -1.327 -83.528 1.00 96.44 168 GLU A C 1
ATOM 1272 O O . GLU A 1 168 ? 43.175 -1.063 -82.683 1.00 96.44 168 GLU A O 1
ATOM 1277 N N . ALA A 1 169 ? 44.785 -2.429 -83.428 1.00 96.38 169 ALA A N 1
ATOM 1278 C CA . ALA A 1 169 ? 44.653 -3.376 -82.318 1.00 96.38 169 ALA A CA 1
ATOM 1279 C C . ALA A 1 169 ? 44.938 -2.725 -80.947 1.00 96.38 169 ALA A C 1
ATOM 1281 O O . ALA A 1 169 ? 44.139 -2.859 -80.020 1.00 96.38 169 ALA A O 1
ATOM 1282 N N . LEU A 1 170 ? 46.024 -1.951 -80.820 1.00 97.19 170 LEU A N 1
ATOM 1283 C CA . LEU A 1 170 ? 46.371 -1.230 -79.587 1.00 97.19 170 LEU A CA 1
ATOM 1284 C C . LEU A 1 170 ? 45.315 -0.171 -79.208 1.00 97.19 170 LEU A C 1
ATOM 1286 O O . LEU A 1 170 ? 45.054 0.076 -78.029 1.00 97.19 170 LEU A O 1
ATOM 1290 N N . LYS A 1 171 ? 44.681 0.450 -80.205 1.00 97.62 171 LYS A N 1
ATOM 1291 C CA . LYS A 1 171 ? 43.594 1.430 -80.058 1.00 97.62 171 LYS A CA 1
ATOM 1292 C C . LYS A 1 171 ? 42.276 0.774 -79.620 1.00 97.62 171 LYS A C 1
ATOM 1294 O O . LYS A 1 171 ? 41.583 1.330 -78.761 1.00 97.62 171 LYS A O 1
ATOM 1299 N N . ASP A 1 172 ? 41.963 -0.420 -80.115 1.00 97.44 172 ASP A N 1
ATOM 1300 C CA . ASP A 1 172 ? 40.846 -1.241 -79.627 1.00 97.44 172 ASP A CA 1
ATOM 1301 C C . ASP A 1 172 ? 41.093 -1.749 -78.199 1.00 97.44 172 ASP A C 1
ATOM 1303 O O . ASP A 1 172 ? 40.194 -1.700 -77.353 1.00 97.44 172 ASP A O 1
ATOM 1307 N N . GLU A 1 173 ? 42.321 -2.157 -77.872 1.00 97.31 173 GLU A N 1
ATOM 1308 C CA . GLU A 1 173 ? 42.706 -2.492 -76.499 1.00 97.31 173 GLU A CA 1
ATOM 1309 C C . GLU A 1 173 ? 42.618 -1.283 -75.562 1.00 97.31 173 GLU A C 1
ATOM 1311 O O . GLU A 1 173 ? 42.063 -1.401 -74.469 1.00 97.31 173 GLU A O 1
ATOM 1316 N N . ASN A 1 174 ? 43.056 -0.094 -75.991 1.00 97.62 174 ASN A N 1
ATOM 1317 C CA . ASN A 1 174 ? 42.912 1.131 -75.203 1.00 97.62 174 ASN A CA 1
ATOM 1318 C C . ASN A 1 174 ? 41.428 1.465 -74.957 1.00 97.62 174 ASN A C 1
ATOM 1320 O O . ASN A 1 174 ? 41.040 1.775 -73.830 1.00 97.62 174 ASN A O 1
ATOM 1324 N N . SER A 1 175 ? 40.579 1.316 -75.977 1.00 98.25 175 SER A N 1
ATOM 1325 C CA . SER A 1 175 ? 39.117 1.446 -75.880 1.00 98.25 175 SER A CA 1
ATOM 1326 C C . SER A 1 175 ? 38.495 0.437 -74.900 1.00 98.25 175 SER A C 1
ATOM 1328 O O . SER A 1 175 ? 37.644 0.793 -74.081 1.00 98.25 175 SER A O 1
ATOM 1330 N N . LYS A 1 176 ? 38.952 -0.820 -74.928 1.00 98.25 176 LYS A N 1
ATOM 1331 C CA . LYS A 1 176 ? 38.535 -1.905 -74.023 1.00 98.25 176 LYS A CA 1
ATOM 1332 C C . LYS A 1 176 ? 38.984 -1.662 -72.577 1.00 98.25 176 LYS A C 1
ATOM 1334 O O . LYS A 1 176 ? 38.213 -1.921 -71.654 1.00 98.25 176 LYS A O 1
ATOM 1339 N N . LEU A 1 177 ? 40.189 -1.126 -72.373 1.00 98.38 177 LEU A N 1
ATOM 1340 C CA . LEU A 1 177 ? 40.711 -0.733 -71.060 1.00 98.38 177 LEU A CA 1
ATOM 1341 C C . LEU A 1 177 ? 39.951 0.468 -70.482 1.00 98.38 177 LEU A C 1
ATOM 1343 O O . LEU A 1 177 ? 39.552 0.414 -69.322 1.00 98.38 177 LEU A O 1
ATOM 1347 N N . ARG A 1 178 ? 39.660 1.503 -71.286 1.00 98.31 178 ARG A N 1
ATOM 1348 C CA . ARG A 1 178 ? 38.809 2.636 -70.868 1.00 98.31 178 ARG A CA 1
ATOM 1349 C C . ARG A 1 178 ? 37.420 2.178 -70.430 1.00 98.31 178 ARG A C 1
ATOM 1351 O O . ARG A 1 178 ? 36.924 2.654 -69.414 1.00 98.31 178 ARG A O 1
ATOM 1358 N N . ARG A 1 179 ? 36.810 1.232 -71.157 1.00 98.31 179 ARG A N 1
ATOM 1359 C CA . ARG A 1 179 ? 35.505 0.668 -70.780 1.00 98.31 179 ARG A CA 1
ATOM 1360 C C . ARG A 1 179 ? 35.573 -0.071 -69.442 1.00 98.31 179 ARG A C 1
ATOM 1362 O O . ARG A 1 179 ? 34.793 0.249 -68.556 1.00 98.31 179 ARG A O 1
ATOM 1369 N N . LYS A 1 180 ? 36.554 -0.964 -69.260 1.00 98.25 180 LYS A N 1
ATOM 1370 C CA . LYS A 1 180 ? 36.790 -1.654 -67.978 1.00 98.25 180 LYS A CA 1
ATOM 1371 C C . LYS A 1 180 ? 37.028 -0.688 -66.814 1.00 98.25 180 LYS A C 1
ATOM 1373 O O . LYS A 1 180 ? 36.569 -0.951 -65.709 1.00 98.25 180 LYS A O 1
ATOM 1378 N N . LEU A 1 181 ? 37.742 0.414 -67.051 1.00 98.19 181 LEU A N 1
ATOM 1379 C CA . LEU A 1 181 ? 37.985 1.441 -66.039 1.00 98.19 181 LEU A CA 1
ATOM 1380 C C . LEU A 1 181 ? 36.680 2.145 -65.634 1.00 98.19 181 LEU A C 1
ATOM 1382 O O . LEU A 1 181 ? 36.431 2.300 -64.445 1.00 98.19 181 LEU A O 1
ATOM 1386 N N . ALA A 1 182 ? 35.826 2.499 -66.599 1.00 97.94 182 ALA A N 1
ATOM 1387 C CA . ALA A 1 182 ? 34.512 3.086 -66.330 1.00 97.94 182 ALA A CA 1
ATOM 1388 C C . ALA A 1 182 ? 33.552 2.100 -65.629 1.00 97.94 182 ALA A C 1
ATOM 1390 O O . ALA A 1 182 ? 32.846 2.487 -64.702 1.00 97.94 182 ALA A O 1
ATOM 1391 N N . GLU A 1 183 ? 33.561 0.821 -66.020 1.00 98.12 183 GLU A N 1
ATOM 1392 C CA . GLU A 1 183 ? 32.809 -0.257 -65.356 1.00 98.12 183 GLU A CA 1
ATOM 1393 C C . GLU A 1 183 ? 33.254 -0.427 -63.889 1.00 98.12 183 GLU A C 1
ATOM 1395 O O . GLU A 1 183 ? 32.418 -0.466 -62.985 1.00 98.12 183 GLU A O 1
ATOM 1400 N N . ALA A 1 184 ? 34.567 -0.459 -63.633 1.00 98.12 184 ALA A N 1
ATOM 1401 C CA . ALA A 1 184 ? 35.128 -0.549 -62.284 1.00 98.12 184 ALA A CA 1
ATOM 1402 C C . ALA A 1 184 ? 34.855 0.710 -61.441 1.00 98.12 184 ALA A C 1
ATOM 1404 O O . ALA A 1 184 ? 34.558 0.599 -60.250 1.00 98.12 184 ALA A O 1
ATOM 1405 N N . GLN A 1 185 ? 34.909 1.899 -62.051 1.00 98.19 185 GLN A N 1
ATOM 1406 C CA . GLN A 1 185 ? 34.573 3.161 -61.393 1.00 98.19 185 GLN A CA 1
ATOM 1407 C C . GLN A 1 185 ? 33.096 3.189 -60.975 1.00 98.19 185 GLN A C 1
ATOM 1409 O O . GLN A 1 185 ? 32.817 3.382 -59.795 1.00 98.19 185 GLN A O 1
ATOM 1414 N N . GLY A 1 186 ? 32.159 2.919 -61.890 1.00 98.38 186 GLY A N 1
ATOM 1415 C CA . GLY A 1 186 ? 30.723 2.916 -61.578 1.00 98.38 186 GLY A CA 1
ATOM 1416 C C . GLY A 1 186 ? 30.335 1.857 -60.538 1.00 98.38 186 GLY A C 1
ATOM 1417 O O . GLY A 1 186 ? 29.464 2.090 -59.695 1.00 98.38 186 GLY A O 1
ATOM 1418 N N . PHE A 1 187 ? 31.024 0.710 -60.524 1.00 98.38 187 PHE A N 1
ATOM 1419 C CA . PHE A 1 187 ? 30.879 -0.287 -59.462 1.00 98.38 187 PHE A CA 1
ATOM 1420 C C . PHE A 1 187 ? 31.375 0.238 -58.103 1.00 98.38 187 PHE A C 1
ATOM 1422 O O . PHE A 1 187 ? 30.665 0.105 -57.107 1.00 98.38 187 PHE A O 1
ATOM 1429 N N . SER A 1 188 ? 32.541 0.890 -58.060 1.00 98.00 188 SER A N 1
ATOM 1430 C CA . SER A 1 188 ? 33.093 1.513 -56.845 1.00 98.00 188 SER A CA 1
ATOM 1431 C C . SER A 1 188 ? 32.206 2.649 -56.310 1.00 98.00 188 SER A C 1
ATOM 1433 O O . SER A 1 188 ? 31.936 2.727 -55.110 1.00 98.00 188 SER A O 1
ATOM 1435 N N . GLU A 1 189 ? 31.663 3.490 -57.194 1.00 98.31 189 GLU A N 1
ATOM 1436 C CA . GLU A 1 189 ? 30.689 4.535 -56.852 1.00 98.31 189 GLU A CA 1
ATOM 1437 C C . GLU A 1 189 ? 29.423 3.922 -56.227 1.00 98.31 189 GLU A C 1
ATOM 1439 O O . GLU A 1 189 ? 29.013 4.332 -55.138 1.00 98.31 189 GLU A O 1
ATOM 1444 N N . THR A 1 190 ? 28.882 2.860 -56.839 1.00 98.44 190 THR A N 1
ATOM 1445 C CA . THR A 1 190 ? 27.724 2.105 -56.323 1.00 98.44 190 THR A CA 1
ATOM 1446 C C . THR A 1 190 ? 28.008 1.477 -54.952 1.00 98.44 190 THR A C 1
ATOM 1448 O O . THR A 1 190 ? 27.181 1.569 -54.042 1.00 98.44 190 THR A O 1
ATOM 1451 N N . GLN A 1 191 ? 29.185 0.867 -54.760 1.00 98.50 191 GLN A N 1
ATOM 1452 C CA . GLN A 1 191 ? 29.605 0.338 -53.457 1.00 98.50 191 GLN A CA 1
ATOM 1453 C C . GLN A 1 191 ? 29.698 1.449 -52.404 1.00 98.50 191 GLN A C 1
ATOM 1455 O O . GLN A 1 191 ? 29.217 1.276 -51.284 1.00 98.50 191 GLN A O 1
ATOM 1460 N N . THR A 1 192 ? 30.258 2.603 -52.766 1.00 98.56 192 THR A N 1
ATOM 1461 C CA . THR A 1 192 ? 30.420 3.741 -51.854 1.00 98.56 192 THR A CA 1
ATOM 1462 C C . THR A 1 192 ? 29.066 4.336 -51.447 1.00 98.56 192 THR A C 1
ATOM 1464 O O . THR A 1 192 ? 28.861 4.672 -50.281 1.00 98.56 192 THR A O 1
ATOM 1467 N N . GLU A 1 193 ? 28.100 4.437 -52.364 1.00 98.56 193 GLU A N 1
ATOM 1468 C CA . GLU A 1 193 ? 26.743 4.891 -52.033 1.00 98.56 193 GLU A CA 1
ATOM 1469 C C . GLU A 1 193 ? 25.953 3.863 -51.203 1.00 98.56 193 GLU A C 1
ATOM 1471 O O . GLU A 1 193 ? 25.200 4.242 -50.298 1.00 98.56 193 GLU A O 1
ATOM 1476 N N . MET A 1 194 ? 26.175 2.563 -51.426 1.00 98.56 194 MET A N 1
ATOM 1477 C CA . MET A 1 194 ? 25.638 1.507 -50.566 1.00 98.56 194 MET A CA 1
ATOM 1478 C C . MET A 1 194 ? 26.186 1.613 -49.135 1.00 98.56 194 MET A C 1
ATOM 1480 O O . MET A 1 194 ? 25.392 1.579 -48.194 1.00 98.56 194 MET A O 1
ATOM 1484 N N . VAL A 1 195 ? 27.498 1.819 -48.958 1.00 98.69 195 VAL A N 1
ATOM 1485 C CA . VAL A 1 195 ? 28.125 2.049 -47.639 1.00 98.69 195 VAL A CA 1
ATOM 1486 C C . VAL A 1 195 ? 27.509 3.273 -46.956 1.00 98.69 195 VAL A C 1
ATOM 1488 O O . VAL A 1 195 ? 26.917 3.124 -45.888 1.00 98.69 195 VAL A O 1
ATOM 1491 N N . ARG A 1 196 ? 27.468 4.431 -47.633 1.00 98.69 196 ARG A N 1
ATOM 1492 C CA . ARG A 1 196 ? 26.803 5.657 -47.135 1.00 98.69 196 ARG A CA 1
ATOM 1493 C C . ARG A 1 196 ? 25.330 5.466 -46.783 1.00 98.69 196 ARG A C 1
ATOM 1495 O O . ARG A 1 196 ? 24.766 6.247 -46.020 1.00 98.69 196 ARG A O 1
ATOM 1502 N N . THR A 1 197 ? 24.659 4.487 -47.387 1.00 98.69 197 THR A N 1
ATOM 1503 C CA . THR A 1 197 ? 23.254 4.152 -47.107 1.00 98.69 197 THR A CA 1
ATOM 1504 C C . THR A 1 197 ? 23.107 3.212 -45.911 1.00 98.69 197 THR A C 1
ATOM 1506 O O . THR A 1 197 ? 22.080 3.257 -45.235 1.00 98.69 197 THR A O 1
ATOM 1509 N N . LEU A 1 198 ? 24.108 2.380 -45.622 1.00 98.75 198 LEU A N 1
ATOM 1510 C CA . LEU A 1 198 ? 24.161 1.551 -44.417 1.00 98.75 198 LEU A CA 1
ATOM 1511 C C . LEU A 1 198 ? 24.576 2.373 -43.189 1.00 98.75 198 LEU A C 1
ATOM 1513 O O . LEU A 1 198 ? 23.944 2.229 -42.147 1.00 98.75 198 LEU A O 1
ATOM 1517 N N . GLU A 1 199 ? 25.536 3.291 -43.335 1.00 98.38 199 GLU A N 1
ATOM 1518 C CA . GLU A 1 199 ? 25.964 4.244 -42.296 1.00 98.38 199 GLU A CA 1
ATOM 1519 C C . GLU A 1 199 ? 24.771 5.062 -41.775 1.00 98.38 199 GLU A C 1
ATOM 1521 O O . GLU A 1 199 ? 24.389 4.924 -40.614 1.00 98.38 199 GLU A O 1
ATOM 1526 N N . ARG A 1 200 ? 24.058 5.775 -42.660 1.00 98.62 200 ARG A N 1
ATOM 1527 C CA . ARG A 1 200 ? 22.838 6.529 -42.301 1.00 98.62 200 ARG A CA 1
ATOM 1528 C C . ARG A 1 200 ? 21.730 5.674 -41.674 1.00 98.62 200 ARG A C 1
ATOM 1530 O O . ARG A 1 200 ? 20.937 6.176 -40.882 1.00 98.62 200 ARG A O 1
ATOM 1537 N N . LYS A 1 201 ? 21.638 4.384 -42.025 1.00 98.69 201 LYS A N 1
ATOM 1538 C CA . LYS A 1 201 ? 20.681 3.446 -41.405 1.00 98.69 201 LYS A CA 1
ATOM 1539 C C . LYS A 1 201 ? 21.117 3.012 -40.005 1.00 98.69 201 LYS A C 1
ATOM 1541 O O . LYS A 1 201 ? 20.248 2.729 -39.185 1.00 98.69 201 LYS A O 1
ATOM 1546 N N . LEU A 1 202 ? 22.420 2.943 -39.736 1.00 98.69 202 LEU A N 1
ATOM 1547 C CA . LEU A 1 202 ? 22.968 2.654 -38.413 1.00 98.69 202 LEU A CA 1
ATOM 1548 C C . LEU A 1 202 ? 22.810 3.867 -37.487 1.00 98.69 202 LEU A C 1
ATOM 1550 O O . LEU A 1 202 ? 22.271 3.720 -36.395 1.00 98.69 202 LEU A O 1
ATOM 1554 N N . GLU A 1 203 ? 23.154 5.067 -37.959 1.00 98.56 203 GLU A N 1
ATOM 1555 C CA . GLU A 1 203 ? 22.932 6.335 -37.244 1.00 98.56 203 GLU A CA 1
ATOM 1556 C C . GLU A 1 203 ? 21.454 6.518 -36.864 1.00 98.56 203 GLU A C 1
ATOM 1558 O O . GLU A 1 203 ? 21.123 6.750 -35.701 1.00 98.56 203 GLU A O 1
ATOM 1563 N N . ALA A 1 204 ? 20.540 6.335 -37.825 1.00 98.62 204 ALA A N 1
ATOM 1564 C CA . ALA A 1 204 ? 19.101 6.444 -37.586 1.00 98.62 204 ALA A CA 1
ATOM 1565 C C . ALA A 1 204 ? 18.558 5.383 -36.609 1.00 98.62 204 ALA A C 1
ATOM 1567 O O . ALA A 1 204 ? 17.558 5.638 -35.937 1.00 98.62 204 ALA A O 1
ATOM 1568 N N . LYS A 1 205 ? 19.204 4.211 -36.510 1.00 98.56 205 LYS A N 1
ATOM 1569 C CA . LYS A 1 205 ? 18.899 3.211 -35.478 1.00 98.56 205 LYS A CA 1
ATOM 1570 C C . LYS A 1 205 ? 19.403 3.644 -34.109 1.00 98.56 205 LYS A C 1
ATOM 1572 O O . LYS A 1 205 ? 18.598 3.673 -33.189 1.00 98.56 205 LYS A O 1
ATOM 1577 N N . MET A 1 206 ? 20.668 4.048 -33.989 1.00 98.69 206 MET A N 1
ATOM 1578 C CA . MET A 1 206 ? 21.246 4.501 -32.716 1.00 98.69 206 MET A CA 1
ATOM 1579 C C . MET A 1 206 ? 20.442 5.661 -32.115 1.00 98.69 206 MET A C 1
ATOM 1581 O O . MET A 1 206 ? 20.059 5.603 -30.954 1.00 98.69 206 MET A O 1
ATOM 1585 N N . ILE A 1 207 ? 20.083 6.658 -32.931 1.00 98.44 207 ILE A N 1
ATOM 1586 C CA . ILE A 1 207 ? 19.253 7.802 -32.514 1.00 98.44 207 ILE A CA 1
ATOM 1587 C C . ILE A 1 207 ? 17.832 7.367 -32.099 1.00 98.44 207 ILE A C 1
ATOM 1589 O O . ILE A 1 207 ? 17.191 8.045 -31.297 1.00 98.44 207 ILE A O 1
ATOM 1593 N N . LYS A 1 208 ? 17.305 6.257 -32.636 1.00 98.62 208 LYS A N 1
ATOM 1594 C CA . LYS A 1 208 ? 16.017 5.699 -32.195 1.00 98.62 208 LYS A CA 1
ATOM 1595 C C . LYS A 1 208 ? 16.169 4.924 -30.886 1.00 98.62 208 LYS A C 1
ATOM 1597 O O . LYS A 1 208 ? 15.404 5.171 -29.965 1.00 98.62 208 LYS A O 1
ATOM 1602 N N . GLU A 1 209 ? 17.147 4.031 -30.802 1.00 98.31 209 GLU A N 1
ATOM 1603 C CA . GLU A 1 209 ? 17.421 3.189 -29.631 1.00 98.31 209 GLU A CA 1
ATOM 1604 C C . GLU A 1 209 ? 17.764 4.047 -28.395 1.00 98.31 209 GLU A C 1
ATOM 1606 O O . GLU A 1 209 ? 17.294 3.761 -27.297 1.00 98.31 209 GLU A O 1
ATOM 1611 N N . GLU A 1 210 ? 18.467 5.169 -28.583 1.00 98.56 210 GLU A N 1
ATOM 1612 C CA . GLU A 1 210 ? 18.695 6.187 -27.550 1.00 98.56 210 GLU A CA 1
ATOM 1613 C C . GLU A 1 210 ? 17.387 6.830 -27.054 1.00 98.56 210 GLU A C 1
ATOM 1615 O O . GLU A 1 210 ? 17.202 6.993 -25.848 1.00 98.56 210 GLU A O 1
ATOM 1620 N N . ARG A 1 211 ? 16.449 7.172 -27.947 1.00 98.56 211 ARG A N 1
ATOM 1621 C CA . ARG A 1 211 ? 15.138 7.735 -27.558 1.00 98.56 211 ARG A CA 1
ATOM 1622 C C . ARG A 1 211 ? 14.269 6.702 -26.851 1.00 98.56 211 ARG A C 1
ATOM 1624 O O . ARG A 1 211 ? 13.739 6.998 -25.787 1.00 98.56 211 ARG A O 1
ATOM 1631 N N . ASP A 1 212 ? 14.191 5.492 -27.404 1.00 98.38 212 ASP A N 1
ATOM 1632 C CA . ASP A 1 212 ? 13.457 4.369 -26.815 1.00 98.38 212 ASP A CA 1
ATOM 1633 C C . ASP A 1 212 ? 13.965 4.075 -25.381 1.00 98.38 212 ASP A C 1
ATOM 1635 O O . ASP A 1 212 ? 13.170 3.760 -24.495 1.00 98.38 212 ASP A O 1
ATOM 1639 N N . PHE A 1 213 ? 15.274 4.231 -25.126 1.00 98.69 213 PHE A N 1
ATOM 1640 C CA . PHE A 1 213 ? 15.869 4.132 -23.788 1.00 98.69 213 PHE A CA 1
ATOM 1641 C C . PHE A 1 213 ? 15.431 5.270 -22.849 1.00 98.69 213 PHE A C 1
ATOM 1643 O O . PHE A 1 213 ? 15.028 4.996 -21.720 1.00 98.69 213 PHE A O 1
ATOM 1650 N N . HIS A 1 214 ? 15.467 6.531 -23.296 1.00 98.75 214 HIS A N 1
ATOM 1651 C CA . HIS A 1 214 ? 15.030 7.675 -22.479 1.00 98.75 214 HIS A CA 1
ATOM 1652 C C . HIS A 1 214 ? 13.529 7.612 -22.137 1.00 98.75 214 HIS A C 1
ATOM 1654 O O . HIS A 1 214 ? 13.140 7.922 -21.008 1.00 98.75 214 HIS A O 1
ATOM 1660 N N . ASP A 1 215 ? 12.687 7.171 -23.077 1.00 98.56 215 ASP A N 1
ATOM 1661 C CA . ASP A 1 215 ? 11.255 6.958 -22.841 1.00 98.56 215 ASP A CA 1
ATOM 1662 C C . ASP A 1 215 ? 11.023 5.829 -21.820 1.00 98.56 215 ASP A C 1
ATOM 1664 O O . ASP A 1 215 ? 10.225 5.983 -20.891 1.00 98.56 215 ASP A O 1
ATOM 1668 N N . LEU A 1 216 ? 11.767 4.720 -21.923 1.00 98.69 216 LEU A N 1
ATOM 1669 C CA . LEU A 1 216 ? 11.714 3.626 -20.949 1.00 98.69 216 LEU A CA 1
ATOM 1670 C C . LEU A 1 216 ? 12.182 4.069 -19.553 1.00 98.69 216 LEU A C 1
ATOM 1672 O O . LEU A 1 216 ? 11.520 3.761 -18.563 1.00 98.69 216 LEU A O 1
ATOM 1676 N N . GLU A 1 217 ? 13.277 4.824 -19.456 1.00 98.56 217 GLU A N 1
ATOM 1677 C CA . GLU A 1 217 ? 13.779 5.366 -18.187 1.00 98.56 217 GLU A CA 1
ATOM 1678 C C . GLU A 1 217 ? 12.769 6.340 -17.548 1.00 98.56 217 GLU A C 1
ATOM 1680 O O . GLU A 1 217 ? 12.568 6.327 -16.334 1.00 98.56 217 GLU A O 1
ATOM 1685 N N . SER A 1 218 ? 12.067 7.142 -18.356 1.00 98.69 218 SER A N 1
ATOM 1686 C CA . SER A 1 218 ? 10.971 8.006 -17.897 1.00 98.69 218 SER A CA 1
ATOM 1687 C C . SER A 1 218 ? 9.812 7.196 -17.292 1.00 98.69 218 SER A C 1
ATOM 1689 O O . SER A 1 218 ? 9.301 7.538 -16.220 1.00 98.69 218 SER A O 1
ATOM 1691 N N . VAL A 1 219 ? 9.441 6.073 -17.924 1.00 98.44 219 VAL A N 1
ATOM 1692 C CA . VAL A 1 219 ? 8.426 5.138 -17.407 1.00 98.44 219 VAL A CA 1
ATOM 1693 C C . VAL A 1 219 ? 8.893 4.458 -16.116 1.00 98.44 219 VAL A C 1
ATOM 1695 O O . VAL A 1 219 ? 8.122 4.411 -15.158 1.00 98.44 219 VAL A O 1
ATOM 1698 N N . VAL A 1 220 ? 10.147 4.000 -16.033 1.00 98.56 220 VAL A N 1
ATOM 1699 C CA . VAL A 1 220 ? 10.724 3.431 -14.797 1.00 98.56 220 VAL A CA 1
ATOM 1700 C C . VAL A 1 220 ? 10.660 4.455 -13.661 1.00 98.56 220 VAL A C 1
ATOM 1702 O O . VAL A 1 220 ? 10.037 4.184 -12.634 1.00 98.56 220 VAL A O 1
ATOM 1705 N N . ARG A 1 221 ? 11.148 5.682 -13.892 1.00 98.69 221 ARG A N 1
ATOM 1706 C CA . ARG A 1 221 ? 11.081 6.789 -12.921 1.00 98.69 221 ARG A CA 1
ATOM 1707 C C . ARG A 1 221 ? 9.651 7.166 -12.524 1.00 98.69 221 ARG A C 1
ATOM 1709 O O . ARG A 1 221 ? 9.448 7.766 -11.469 1.00 98.69 221 ARG A O 1
ATOM 1716 N N . GLN A 1 222 ? 8.643 6.867 -13.347 1.00 98.44 222 GLN A N 1
ATOM 1717 C CA . GLN A 1 222 ? 7.222 7.046 -13.018 1.00 98.44 222 GLN A CA 1
ATOM 1718 C C . GLN A 1 222 ? 6.659 5.897 -12.169 1.00 98.44 222 GLN A C 1
ATOM 1720 O O . GLN A 1 222 ? 5.860 6.157 -11.267 1.00 98.44 222 GLN A O 1
ATOM 1725 N N . VAL A 1 223 ? 7.087 4.655 -12.411 1.00 98.44 223 VAL A N 1
ATOM 1726 C CA . VAL A 1 223 ? 6.723 3.485 -11.595 1.00 98.44 223 VAL A CA 1
ATOM 1727 C C . VAL A 1 223 ? 7.358 3.569 -10.205 1.00 98.44 223 VAL A C 1
ATOM 1729 O O . VAL A 1 223 ? 6.657 3.360 -9.220 1.00 98.44 223 VAL A O 1
ATOM 1732 N N . GLU A 1 224 ? 8.628 3.963 -10.100 1.00 98.19 224 GLU A N 1
ATOM 1733 C CA . GLU A 1 224 ? 9.332 4.168 -8.822 1.00 98.19 224 GLU A CA 1
ATOM 1734 C C . GLU A 1 224 ? 8.594 5.168 -7.918 1.00 98.19 224 GLU A C 1
ATOM 1736 O O . GLU A 1 224 ? 8.243 4.850 -6.781 1.00 98.19 224 GLU A O 1
ATOM 1741 N N . ARG A 1 225 ? 8.255 6.351 -8.452 1.00 98.38 225 ARG A N 1
ATOM 1742 C CA . ARG A 1 225 ? 7.480 7.373 -7.725 1.00 98.38 225 ARG A CA 1
ATOM 1743 C C . ARG A 1 225 ? 6.062 6.910 -7.376 1.00 98.38 225 ARG A C 1
ATOM 1745 O O . ARG A 1 225 ? 5.527 7.307 -6.343 1.00 98.38 225 ARG A O 1
ATOM 1752 N N . ASN A 1 226 ? 5.437 6.067 -8.203 1.00 98.19 226 ASN A N 1
ATOM 1753 C CA . ASN A 1 226 ? 4.137 5.479 -7.872 1.00 98.19 226 ASN A CA 1
ATOM 1754 C C . ASN A 1 226 ? 4.246 4.465 -6.721 1.00 98.19 226 ASN A C 1
ATOM 1756 O O . ASN A 1 226 ? 3.424 4.505 -5.808 1.00 98.19 226 ASN A O 1
ATOM 1760 N N . LEU A 1 227 ? 5.279 3.618 -6.726 1.00 98.50 227 LEU A N 1
ATOM 1761 C CA . LEU A 1 227 ? 5.557 2.644 -5.671 1.00 98.50 227 LEU A CA 1
ATOM 1762 C C . LEU A 1 227 ? 5.893 3.328 -4.337 1.00 98.50 227 LEU A C 1
ATOM 1764 O O . LEU A 1 227 ? 5.409 2.897 -3.290 1.00 98.50 227 LEU A O 1
ATOM 1768 N N . GLU A 1 228 ? 6.646 4.430 -4.359 1.00 98.12 228 GLU A N 1
ATOM 1769 C CA . GLU A 1 228 ? 6.918 5.243 -3.167 1.00 98.12 228 GLU A CA 1
ATOM 1770 C C . GLU A 1 228 ? 5.620 5.819 -2.571 1.00 98.12 228 GLU A C 1
ATOM 1772 O O . GLU A 1 228 ? 5.356 5.667 -1.376 1.00 98.12 228 GLU A O 1
ATOM 1777 N N . LEU A 1 229 ? 4.758 6.417 -3.403 1.00 98.00 229 LEU A N 1
ATOM 1778 C CA . LEU A 1 229 ? 3.451 6.933 -2.975 1.00 98.00 229 LEU A CA 1
ATOM 1779 C C . LEU A 1 229 ? 2.516 5.820 -2.476 1.00 98.00 229 LEU A C 1
ATOM 1781 O O . LEU A 1 229 ? 1.789 6.022 -1.503 1.00 98.00 229 LEU A O 1
ATOM 1785 N N . MET A 1 230 ? 2.541 4.646 -3.110 1.00 98.12 230 MET A N 1
ATOM 1786 C CA . MET A 1 230 ? 1.790 3.466 -2.676 1.00 98.12 230 MET A CA 1
ATOM 1787 C C . MET A 1 230 ? 2.268 2.983 -1.301 1.00 98.12 230 MET A C 1
ATOM 1789 O O . MET A 1 230 ? 1.441 2.722 -0.431 1.00 98.12 230 MET A O 1
ATOM 1793 N N . THR A 1 231 ? 3.584 2.955 -1.077 1.00 98.19 231 THR A N 1
ATOM 1794 C CA . THR A 1 231 ? 4.200 2.578 0.205 1.00 98.19 231 THR A CA 1
ATOM 1795 C C . THR A 1 231 ? 3.823 3.568 1.309 1.00 98.19 231 THR A C 1
ATOM 1797 O O . THR A 1 231 ? 3.331 3.153 2.355 1.00 98.19 231 THR A O 1
ATOM 1800 N N . LYS A 1 232 ? 3.935 4.883 1.064 1.00 98.25 232 LYS A N 1
ATOM 1801 C CA . LYS A 1 232 ? 3.516 5.924 2.026 1.00 98.25 232 LYS A CA 1
ATOM 1802 C C . LYS A 1 232 ? 2.025 5.828 2.379 1.00 98.25 232 LYS A C 1
ATOM 1804 O O . LYS A 1 232 ? 1.656 5.943 3.547 1.00 98.25 232 LYS A O 1
ATOM 1809 N N . ARG A 1 233 ? 1.162 5.567 1.389 1.00 98.12 233 ARG A N 1
ATOM 1810 C CA . ARG A 1 233 ? -0.282 5.343 1.599 1.00 98.12 233 ARG A CA 1
ATOM 1811 C C . ARG A 1 233 ? -0.562 4.069 2.404 1.00 98.12 233 ARG A C 1
ATOM 1813 O O . ARG A 1 233 ? -1.418 4.105 3.285 1.00 98.12 233 ARG A O 1
ATOM 1820 N N . ALA A 1 234 ? 0.165 2.981 2.142 1.00 98.06 234 ALA A N 1
ATOM 1821 C CA . ALA A 1 234 ? 0.055 1.734 2.896 1.00 98.06 234 ALA A CA 1
ATOM 1822 C C . ALA A 1 234 ? 0.456 1.928 4.367 1.00 98.06 234 ALA A C 1
ATOM 1824 O O . ALA A 1 234 ? -0.349 1.636 5.245 1.00 98.06 234 ALA A O 1
ATOM 1825 N N . VAL A 1 235 ? 1.622 2.527 4.641 1.00 97.50 235 VAL A N 1
ATOM 1826 C CA . VAL A 1 235 ? 2.091 2.807 6.012 1.00 97.50 235 VAL A CA 1
ATOM 1827 C C . VAL A 1 235 ? 1.120 3.728 6.764 1.00 97.50 235 VAL A C 1
ATOM 1829 O O . VAL A 1 235 ? 0.770 3.440 7.910 1.00 97.50 235 VAL A O 1
ATOM 1832 N N . LYS A 1 236 ? 0.585 4.786 6.125 1.00 97.94 236 LYS A N 1
ATOM 1833 C CA . LYS A 1 236 ? -0.450 5.627 6.762 1.00 97.94 236 LYS A CA 1
ATOM 1834 C C . LYS A 1 236 ? -1.693 4.798 7.117 1.00 97.94 236 LYS A C 1
ATOM 1836 O O . LYS A 1 236 ? -2.193 4.926 8.235 1.00 97.94 236 LYS A O 1
ATOM 1841 N N . ALA A 1 237 ? -2.162 3.918 6.230 1.00 98.00 237 ALA A N 1
ATOM 1842 C CA . ALA A 1 237 ? -3.300 3.037 6.504 1.00 98.00 237 ALA A CA 1
ATOM 1843 C C . ALA A 1 237 ? -3.013 2.006 7.617 1.00 98.00 237 ALA A C 1
ATOM 1845 O O . ALA A 1 237 ? -3.870 1.781 8.473 1.00 98.00 237 ALA A O 1
ATOM 1846 N N . GLU A 1 238 ? -1.814 1.422 7.662 1.00 97.06 238 GLU A N 1
ATOM 1847 C CA . GLU A 1 238 ? -1.384 0.501 8.723 1.00 97.06 238 GLU A CA 1
ATOM 1848 C C . GLU A 1 238 ? -1.354 1.187 10.096 1.00 97.06 238 GLU A C 1
ATOM 1850 O O . GLU A 1 238 ? -1.883 0.634 11.063 1.00 97.06 238 GLU A O 1
ATOM 1855 N N . ASN A 1 239 ? -0.857 2.427 10.171 1.00 98.06 239 ASN A N 1
ATOM 1856 C CA . ASN A 1 239 ? -0.882 3.234 11.394 1.00 98.06 239 ASN A CA 1
ATOM 1857 C C . ASN A 1 239 ? -2.316 3.553 11.858 1.00 98.06 239 ASN A C 1
ATOM 1859 O O . ASN A 1 239 ? -2.603 3.474 13.054 1.00 98.06 239 ASN A O 1
ATOM 1863 N N . HIS A 1 240 ? -3.254 3.823 10.941 1.00 98.19 240 HIS A N 1
ATOM 1864 C CA . HIS A 1 240 ? -4.671 4.007 11.297 1.00 98.19 240 HIS A CA 1
ATOM 1865 C C . HIS A 1 240 ? -5.301 2.700 11.805 1.00 98.19 240 HIS A C 1
ATOM 1867 O O . HIS A 1 240 ? -6.000 2.693 12.818 1.00 98.19 240 HIS A O 1
ATOM 1873 N N . VAL A 1 241 ? -4.999 1.568 11.162 1.00 98.56 241 VAL A N 1
ATOM 1874 C CA . VAL A 1 241 ? -5.412 0.235 11.632 1.00 98.56 241 VAL A CA 1
ATOM 1875 C C . VAL A 1 241 ? -4.794 -0.096 12.999 1.00 98.56 241 VAL A C 1
ATOM 1877 O O . VAL A 1 241 ? -5.428 -0.789 13.795 1.00 98.56 241 VAL A O 1
ATOM 1880 N N . MET A 1 242 ? -3.595 0.404 13.311 1.00 98.19 242 MET A N 1
ATOM 1881 C CA . MET A 1 242 ? -2.981 0.278 14.634 1.00 98.19 242 MET A CA 1
ATOM 1882 C C . MET A 1 242 ? -3.697 1.132 15.693 1.00 98.19 242 MET A C 1
ATOM 1884 O O . MET A 1 242 ? -4.089 0.558 16.713 1.00 98.19 242 MET A O 1
ATOM 1888 N N . LYS A 1 243 ? -3.937 2.435 15.447 1.00 98.44 243 LYS A N 1
ATOM 1889 C CA . LYS A 1 243 ? -4.722 3.312 16.349 1.00 98.44 243 LYS A CA 1
ATOM 1890 C C . LYS A 1 243 ? -6.094 2.664 16.658 1.00 98.44 243 LYS A C 1
ATOM 1892 O O . LYS A 1 243 ? -6.409 2.388 17.816 1.00 98.44 243 LYS A O 1
ATOM 1897 N N . LEU A 1 244 ? -6.830 2.227 15.628 1.00 98.69 244 LEU A N 1
ATOM 1898 C CA . LEU A 1 244 ? -8.130 1.548 15.779 1.00 98.69 244 LEU A CA 1
ATOM 1899 C C . LEU A 1 244 ? -8.062 0.207 16.544 1.00 98.69 244 LEU A C 1
ATOM 1901 O O . LEU A 1 244 ? -8.963 -0.108 17.322 1.00 98.69 244 LEU A O 1
ATOM 1905 N N . LYS A 1 245 ? -7.006 -0.603 16.373 1.00 98.69 245 LYS A N 1
ATOM 1906 C CA . LYS A 1 245 ? -6.821 -1.848 17.155 1.00 98.69 245 LYS A CA 1
ATOM 1907 C C . LYS A 1 245 ? -6.602 -1.568 18.645 1.00 98.69 245 LYS A C 1
ATOM 1909 O O . LYS A 1 245 ? -7.075 -2.344 19.481 1.00 98.69 245 LYS A O 1
ATOM 1914 N N . GLN A 1 246 ? -5.905 -0.483 18.983 1.00 98.69 246 GLN A N 1
ATOM 1915 C CA . GLN A 1 246 ? -5.707 -0.054 20.370 1.00 98.69 246 GLN A CA 1
ATOM 1916 C C . GLN A 1 246 ? -7.037 0.407 20.987 1.00 98.69 246 GLN A C 1
ATOM 1918 O O . GLN A 1 246 ? -7.401 -0.068 22.065 1.00 98.69 246 GLN A O 1
ATOM 1923 N N . GLU A 1 247 ? -7.816 1.224 20.271 1.00 98.44 247 GLU A N 1
ATOM 1924 C CA . GLU A 1 247 ? -9.161 1.651 20.687 1.00 98.44 247 GLU A CA 1
ATOM 1925 C C . GLU A 1 247 ? -10.116 0.472 20.911 1.00 98.44 247 GLU A C 1
ATOM 1927 O O . GLU A 1 247 ? -10.740 0.375 21.968 1.00 98.44 247 GLU A O 1
ATOM 1932 N N . VAL A 1 248 ? -10.200 -0.470 19.963 1.00 98.62 248 VAL A N 1
ATOM 1933 C CA . VAL A 1 248 ? -11.039 -1.676 20.096 1.00 98.62 248 VAL A CA 1
ATOM 1934 C C . VAL A 1 248 ? -10.636 -2.492 21.327 1.00 98.62 248 VAL A C 1
ATOM 1936 O O . VAL A 1 248 ? -11.506 -2.936 22.077 1.00 98.62 248 VAL A O 1
ATOM 1939 N N . SER A 1 249 ? -9.334 -2.638 21.586 1.00 98.62 249 SER A N 1
ATOM 1940 C CA . SER A 1 249 ? -8.823 -3.347 22.767 1.00 98.62 249 SER A CA 1
ATOM 1941 C C . SER A 1 249 ? -9.211 -2.639 24.074 1.00 98.62 249 SER A C 1
ATOM 1943 O O . SER A 1 249 ? -9.663 -3.284 25.023 1.00 98.62 249 SER A O 1
ATOM 1945 N N . LEU A 1 250 ? -9.101 -1.306 24.112 1.00 98.69 250 LEU A N 1
ATOM 1946 C CA . LEU A 1 250 ? -9.490 -0.474 25.251 1.00 98.69 250 LEU A CA 1
ATOM 1947 C C . LEU A 1 250 ? -11.005 -0.531 25.513 1.00 98.69 250 LEU A C 1
ATOM 1949 O O . LEU A 1 250 ? -11.430 -0.734 26.652 1.00 98.69 250 LEU A O 1
ATOM 1953 N N . LEU A 1 251 ? -11.829 -0.409 24.471 1.00 98.75 251 LEU A N 1
ATOM 1954 C CA . LEU A 1 251 ? -13.288 -0.506 24.565 1.00 98.75 251 LEU A CA 1
ATOM 1955 C C . LEU A 1 251 ? -13.732 -1.912 24.995 1.00 98.75 251 LEU A C 1
ATOM 1957 O O . LEU A 1 251 ? -14.611 -2.049 25.847 1.00 98.75 251 LEU A O 1
ATOM 1961 N N . GLN A 1 252 ? -13.091 -2.966 24.484 1.00 98.69 252 GLN A N 1
ATOM 1962 C CA . GLN A 1 252 ? -13.355 -4.344 24.901 1.00 98.69 252 GLN A CA 1
ATOM 1963 C C . GLN A 1 252 ? -12.992 -4.575 26.379 1.00 98.69 252 GLN A C 1
ATOM 1965 O O . GLN A 1 252 ? -13.735 -5.262 27.090 1.00 98.69 252 GLN A O 1
ATOM 1970 N N . ALA A 1 253 ? -11.911 -3.963 26.875 1.00 98.56 253 ALA A N 1
ATOM 1971 C CA . ALA A 1 253 ? -11.560 -3.979 28.294 1.00 98.56 253 ALA A CA 1
ATOM 1972 C C . ALA A 1 253 ? -12.596 -3.230 29.157 1.00 98.56 253 ALA A C 1
ATOM 1974 O O . ALA A 1 253 ? -13.053 -3.778 30.163 1.00 98.56 253 ALA A O 1
ATOM 1975 N N . GLN A 1 254 ? -13.040 -2.037 28.739 1.00 98.56 254 GLN A N 1
ATOM 1976 C CA . GLN A 1 254 ? -14.093 -1.275 29.428 1.00 98.56 254 GLN A CA 1
ATOM 1977 C C . GLN A 1 254 ? -15.418 -2.050 29.496 1.00 98.56 254 GLN A C 1
ATOM 1979 O O . GLN A 1 254 ? -15.969 -2.235 30.580 1.00 98.56 254 GLN A O 1
ATOM 1984 N N . VAL A 1 255 ? -15.898 -2.589 28.368 1.00 98.62 255 VAL A N 1
ATOM 1985 C CA . VAL A 1 255 ? -17.118 -3.418 28.308 1.00 98.62 255 VAL A CA 1
ATOM 1986 C C . VAL A 1 255 ? -17.002 -4.652 29.208 1.00 98.62 255 VAL A C 1
ATOM 1988 O O . VAL A 1 255 ? -17.974 -5.037 29.860 1.00 98.62 255 VAL A O 1
ATOM 1991 N N . SER A 1 256 ? -15.819 -5.264 29.287 1.00 98.62 256 SER A N 1
ATOM 1992 C CA . SER A 1 256 ? -15.563 -6.396 30.187 1.00 98.62 256 SER A CA 1
ATOM 1993 C C . SER A 1 256 ? -15.563 -5.987 31.664 1.00 98.62 256 SER A C 1
ATOM 1995 O O . SER A 1 256 ? -15.975 -6.776 32.515 1.00 98.62 256 SER A O 1
ATOM 1997 N N . ASN A 1 257 ? -15.150 -4.756 31.982 1.00 98.56 257 ASN A N 1
ATOM 1998 C CA . ASN A 1 257 ? -15.214 -4.216 33.337 1.00 98.56 257 ASN A CA 1
ATOM 1999 C C . ASN A 1 257 ? -16.659 -3.906 33.757 1.00 98.56 257 ASN A C 1
ATOM 2001 O O . ASN A 1 257 ? -17.116 -4.423 34.774 1.00 98.56 257 ASN A O 1
ATOM 2005 N N . PHE A 1 258 ? -17.408 -3.167 32.930 1.00 98.31 258 PHE A N 1
ATOM 2006 C CA . PHE A 1 258 ? -18.808 -2.824 33.208 1.00 98.31 258 PHE A CA 1
ATOM 2007 C C . PHE A 1 258 ? -19.710 -4.059 33.339 1.00 98.31 258 PHE A C 1
ATOM 2009 O O . PHE A 1 258 ? -20.617 -4.063 34.167 1.00 98.31 258 PHE A O 1
ATOM 2016 N N . LYS A 1 259 ? -19.458 -5.139 32.580 1.00 98.44 259 LYS A N 1
ATOM 2017 C CA . LYS A 1 259 ? -20.164 -6.424 32.763 1.00 98.44 259 LYS A CA 1
ATOM 2018 C C . LYS A 1 259 ? -19.947 -6.998 34.167 1.00 98.44 259 LYS A C 1
ATOM 2020 O O . LYS A 1 259 ? -20.921 -7.267 34.867 1.00 98.44 259 LYS A O 1
ATOM 2025 N N . ARG A 1 260 ? -18.684 -7.106 34.596 1.00 97.88 260 ARG A N 1
ATOM 2026 C CA . ARG A 1 260 ? -18.298 -7.621 35.921 1.00 97.88 260 ARG A CA 1
ATOM 2027 C C . ARG A 1 260 ? -18.871 -6.773 37.059 1.00 97.88 260 ARG A C 1
ATOM 2029 O O . ARG A 1 260 ? -19.363 -7.312 38.046 1.00 97.88 260 ARG A O 1
ATOM 2036 N N . GLU A 1 261 ? -18.836 -5.451 36.914 1.00 97.69 261 GLU A N 1
ATOM 2037 C CA . GLU A 1 261 ? -19.431 -4.515 37.871 1.00 97.69 261 GLU A CA 1
ATOM 2038 C C . GLU A 1 261 ? -20.956 -4.688 37.954 1.00 97.69 261 GLU A C 1
ATOM 2040 O O . GLU A 1 261 ? -21.514 -4.770 39.045 1.00 97.69 261 GLU A O 1
ATOM 2045 N N . ASN A 1 262 ? -21.639 -4.830 36.815 1.00 97.62 262 ASN A N 1
ATOM 2046 C CA . ASN A 1 262 ?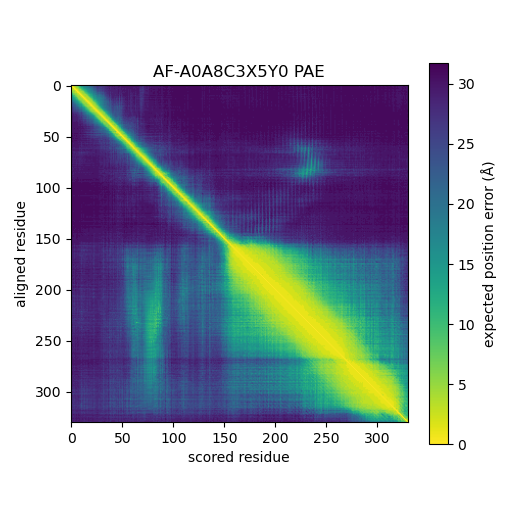 -23.087 -5.032 36.778 1.00 97.62 262 ASN A CA 1
ATOM 2047 C C . ASN A 1 262 ? -23.509 -6.367 37.427 1.00 97.62 262 ASN A C 1
ATOM 2049 O O . ASN A 1 262 ? -24.521 -6.426 38.126 1.00 97.62 262 ASN A O 1
ATOM 2053 N N . GLU A 1 263 ? -22.715 -7.427 37.253 1.00 96.94 263 GLU A N 1
ATOM 2054 C CA . GLU A 1 263 ? -22.892 -8.722 37.925 1.00 96.94 263 GLU A CA 1
ATOM 2055 C C . GLU A 1 263 ? -22.661 -8.624 39.446 1.00 96.94 263 GLU A C 1
ATOM 2057 O O . GLU A 1 263 ? -23.460 -9.154 40.228 1.00 96.94 263 GLU A O 1
ATOM 2062 N N . ALA A 1 264 ? -21.639 -7.882 39.887 1.00 96.62 264 ALA A N 1
ATOM 2063 C CA . ALA A 1 264 ? -21.384 -7.604 41.304 1.00 96.62 264 ALA A CA 1
ATOM 2064 C C . ALA A 1 264 ? -22.520 -6.782 41.951 1.00 96.62 264 ALA A C 1
ATOM 2066 O O . ALA A 1 264 ? -23.000 -7.119 43.034 1.00 96.62 264 ALA A O 1
ATOM 2067 N N . LEU A 1 265 ? -23.022 -5.753 41.262 1.00 96.25 265 LEU A N 1
ATOM 2068 C CA . LEU A 1 265 ? -24.154 -4.946 41.727 1.00 96.25 265 LEU A CA 1
ATOM 2069 C C . LEU A 1 265 ? -25.447 -5.770 41.811 1.00 96.25 265 LEU A C 1
ATOM 2071 O O . LEU A 1 265 ? -26.154 -5.694 42.815 1.00 96.25 265 LEU A O 1
ATOM 2075 N N . ARG A 1 266 ? -25.743 -6.603 40.804 1.00 94.81 266 ARG A N 1
ATOM 2076 C CA . ARG A 1 266 ? -26.932 -7.477 40.798 1.00 94.81 266 ARG A CA 1
ATOM 2077 C C . ARG A 1 266 ? -26.898 -8.533 41.900 1.00 94.81 266 ARG A C 1
ATOM 2079 O O . ARG A 1 266 ? -27.914 -8.760 42.554 1.00 94.81 266 ARG A O 1
ATOM 2086 N N . SER A 1 267 ? -25.745 -9.159 42.130 1.00 93.81 267 SER A N 1
ATOM 2087 C CA . SER A 1 267 ? -25.584 -10.143 43.210 1.00 93.81 267 SER A CA 1
ATOM 2088 C C . SER A 1 267 ? -25.679 -9.492 44.598 1.00 93.81 267 SER A C 1
ATOM 2090 O O . SER A 1 267 ? -26.397 -10.007 45.458 1.00 93.81 267 SER A O 1
ATOM 2092 N N . GLY A 1 268 ? -25.082 -8.309 44.794 1.00 93.06 268 GLY A N 1
ATOM 2093 C CA . GLY A 1 268 ? -25.240 -7.512 46.017 1.00 93.06 268 GLY A CA 1
ATOM 2094 C C . GLY A 1 268 ? -26.689 -7.073 46.284 1.00 93.06 268 GLY A C 1
ATOM 2095 O O . GLY A 1 268 ? -27.187 -7.218 47.403 1.00 93.06 268 GLY A O 1
ATOM 2096 N N . GLN A 1 269 ? -27.404 -6.608 45.253 1.00 92.00 269 GLN A N 1
ATOM 2097 C CA . GLN A 1 269 ? -28.833 -6.274 45.340 1.00 92.00 269 GLN A CA 1
ATOM 2098 C C . GLN A 1 269 ? -29.690 -7.497 45.698 1.00 92.00 269 GLN A C 1
ATOM 2100 O O . GLN A 1 269 ? -30.561 -7.396 46.561 1.00 92.00 269 GLN A O 1
ATOM 2105 N N . GLY A 1 270 ? -29.422 -8.659 45.090 1.00 90.88 270 GLY A N 1
ATOM 2106 C CA . GLY A 1 270 ? -30.116 -9.911 45.402 1.00 90.88 270 GLY A CA 1
ATOM 2107 C C . GLY A 1 270 ? -29.941 -10.342 46.862 1.00 90.88 270 GLY A C 1
ATOM 2108 O O . GLY A 1 270 ? -30.922 -10.692 47.520 1.00 90.88 270 GLY A O 1
ATOM 2109 N N . ALA A 1 271 ? -28.720 -10.246 47.397 1.00 91.56 271 ALA A N 1
ATOM 2110 C CA . ALA A 1 271 ? -28.438 -10.535 48.803 1.00 91.56 271 ALA A CA 1
ATOM 2111 C C . ALA A 1 271 ? -29.153 -9.556 49.755 1.00 91.56 271 ALA A C 1
ATOM 2113 O O . ALA A 1 271 ? -29.784 -9.983 50.723 1.00 91.56 271 ALA A O 1
ATOM 2114 N N . SER A 1 272 ? -29.120 -8.252 49.456 1.00 93.56 272 SER A N 1
ATOM 2115 C CA . SER A 1 272 ? -29.825 -7.230 50.242 1.00 93.56 272 SER A CA 1
ATOM 2116 C C . SER A 1 272 ? -31.342 -7.466 50.261 1.00 93.56 272 SER A C 1
ATOM 2118 O O . SER A 1 272 ? -31.954 -7.482 51.330 1.00 93.56 272 SER A O 1
ATOM 2120 N N . LEU A 1 273 ? -31.944 -7.748 49.100 1.00 95.25 273 LEU A N 1
ATOM 2121 C CA . LEU A 1 273 ? -33.372 -8.044 48.979 1.00 95.25 273 LEU A CA 1
ATOM 2122 C C . LEU A 1 273 ? -33.771 -9.317 49.744 1.00 95.25 273 LEU A C 1
ATOM 2124 O O . LEU A 1 273 ? -34.836 -9.346 50.360 1.00 95.25 273 LEU A O 1
ATOM 2128 N N . ALA A 1 274 ? -32.919 -10.348 49.756 1.00 94.31 274 ALA A N 1
ATOM 2129 C CA . ALA A 1 274 ? -33.153 -11.563 50.536 1.00 94.31 274 ALA A CA 1
ATOM 2130 C C . ALA A 1 274 ? -33.173 -11.288 52.053 1.00 94.31 274 ALA A C 1
ATOM 2132 O O . ALA A 1 274 ? -34.069 -11.772 52.746 1.00 94.31 274 ALA A O 1
ATOM 2133 N N . VAL A 1 275 ? -32.249 -10.460 52.560 1.00 96.06 275 VAL A N 1
ATOM 2134 C CA . VAL A 1 275 ? -32.230 -10.033 53.973 1.00 96.06 275 VAL A CA 1
ATOM 2135 C C . VAL A 1 275 ? -33.463 -9.193 54.317 1.00 96.06 275 VAL A C 1
ATOM 2137 O O . VAL A 1 275 ? -34.111 -9.450 55.331 1.00 96.06 275 VAL A O 1
ATOM 2140 N N . VAL A 1 276 ? -33.842 -8.232 53.466 1.00 96.81 276 VAL A N 1
ATOM 2141 C CA . VAL A 1 276 ? -35.060 -7.425 53.669 1.00 96.81 276 VAL A CA 1
ATOM 2142 C C . VAL A 1 276 ? -36.305 -8.313 53.703 1.00 96.81 276 VAL A C 1
ATOM 2144 O O . VAL A 1 276 ? -37.118 -8.172 54.616 1.00 96.81 276 VAL A O 1
ATOM 2147 N N . LYS A 1 277 ? -36.426 -9.274 52.776 1.00 97.06 277 LYS A N 1
ATOM 2148 C CA . LYS A 1 277 ? -37.537 -10.232 52.760 1.00 97.06 277 LYS A CA 1
ATOM 2149 C C . LYS A 1 277 ? -37.598 -11.041 54.060 1.00 97.06 277 LYS A C 1
ATOM 2151 O O . LYS A 1 277 ? -38.644 -11.059 54.708 1.00 97.06 277 LYS A O 1
ATOM 2156 N N . GLN A 1 278 ? -36.481 -11.638 54.481 1.00 97.44 278 GLN A N 1
ATOM 2157 C CA . GLN A 1 278 ? -36.407 -12.409 55.725 1.00 97.44 278 GLN A CA 1
ATOM 2158 C C . GLN A 1 278 ? -36.808 -11.560 56.943 1.00 97.44 278 GLN A C 1
ATOM 2160 O O . GLN A 1 278 ? -37.563 -12.024 57.796 1.00 97.44 278 GLN A O 1
ATOM 2165 N N . ASN A 1 279 ? -36.374 -10.297 56.999 1.00 97.31 279 ASN A N 1
ATOM 2166 C CA . ASN A 1 279 ? -36.765 -9.365 58.056 1.00 97.31 279 ASN A CA 1
ATOM 2167 C C . ASN A 1 279 ? -38.275 -9.060 58.034 1.00 97.31 279 ASN A C 1
ATOM 2169 O O . ASN A 1 279 ? -38.896 -9.013 59.096 1.00 97.31 279 ASN A O 1
ATOM 2173 N N . THR A 1 280 ? -38.894 -8.906 56.855 1.00 97.69 280 THR A N 1
ATOM 2174 C CA . THR A 1 280 ? -40.356 -8.725 56.751 1.00 97.69 280 THR A CA 1
ATOM 2175 C C . THR A 1 280 ? -41.146 -9.981 57.129 1.00 97.69 280 THR A C 1
ATOM 2177 O O . THR A 1 280 ? -42.173 -9.867 57.799 1.00 97.69 280 THR A O 1
ATOM 2180 N N . ASP A 1 281 ? -40.650 -11.175 56.789 1.00 97.88 281 ASP A N 1
ATOM 2181 C CA . ASP A 1 281 ? -41.269 -12.449 57.174 1.00 97.88 281 ASP A CA 1
ATOM 2182 C C . ASP A 1 281 ? -41.202 -12.662 58.702 1.00 97.88 281 ASP A C 1
ATOM 2184 O O . ASP A 1 281 ? -42.197 -13.050 59.320 1.00 97.88 281 ASP A O 1
ATOM 2188 N N . VAL A 1 282 ? -40.075 -12.320 59.342 1.00 97.88 282 VAL A N 1
ATOM 2189 C CA . VAL A 1 282 ? -39.919 -12.333 60.812 1.00 97.88 282 VAL A CA 1
ATOM 2190 C C . VAL A 1 282 ? -40.811 -11.283 61.485 1.00 97.88 282 VAL A C 1
ATOM 2192 O O . VAL A 1 282 ? -41.474 -11.590 62.476 1.00 97.88 282 VAL A O 1
ATOM 2195 N N . ALA A 1 283 ? -40.906 -10.066 60.940 1.00 98.31 283 ALA A N 1
ATOM 2196 C CA . ALA A 1 283 ? -41.811 -9.040 61.463 1.00 98.31 283 ALA A CA 1
ATOM 2197 C C . ALA A 1 283 ? -43.286 -9.490 61.413 1.00 98.31 283 ALA A C 1
ATOM 2199 O O . ALA A 1 283 ? -44.022 -9.303 62.383 1.00 98.31 283 ALA A O 1
ATOM 2200 N N . LEU A 1 284 ? -43.703 -10.160 60.332 1.00 98.00 284 LEU A N 1
ATOM 2201 C CA . LEU A 1 284 ? -45.031 -10.773 60.216 1.00 98.00 284 LEU A CA 1
ATOM 2202 C C . LEU A 1 284 ? -45.271 -11.883 61.250 1.00 98.00 284 LEU A C 1
ATOM 2204 O O . LEU A 1 284 ? -46.373 -11.979 61.792 1.00 98.00 284 LEU A O 1
ATOM 2208 N N . GLN A 1 285 ? -44.269 -12.715 61.543 1.00 97.62 285 GLN A N 1
ATOM 2209 C CA . GLN A 1 285 ? -44.369 -13.734 62.596 1.00 97.62 285 GLN A CA 1
ATOM 2210 C C . GLN A 1 285 ? -44.509 -13.096 63.985 1.00 97.62 285 GLN A C 1
ATOM 2212 O O . GLN A 1 285 ? -45.414 -13.469 64.732 1.00 97.62 285 GLN A O 1
ATOM 2217 N N . ASN A 1 286 ? -43.700 -12.078 64.295 1.00 98.06 286 ASN A N 1
ATOM 2218 C CA . ASN A 1 286 ? -43.774 -11.343 65.561 1.00 98.06 286 ASN A CA 1
ATOM 2219 C C . ASN A 1 286 ? -45.152 -10.688 65.764 1.00 98.06 286 ASN A C 1
ATOM 2221 O O . ASN A 1 286 ? -45.750 -10.826 66.831 1.00 98.06 286 ASN A O 1
ATOM 2225 N N . LEU A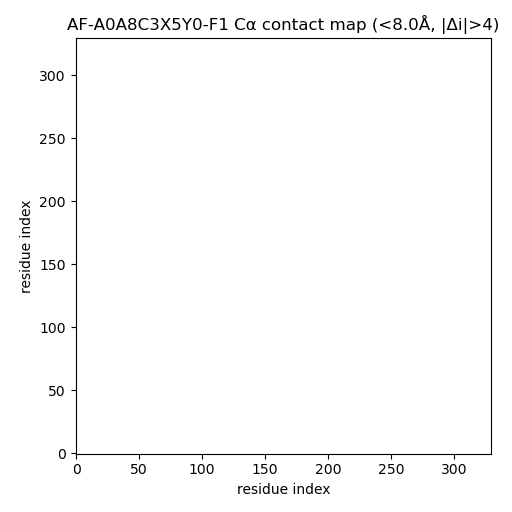 1 287 ? -45.705 -10.044 64.730 1.00 98.00 287 LEU A N 1
ATOM 2226 C CA . LEU A 1 287 ? -47.047 -9.450 64.788 1.00 98.00 287 LEU A CA 1
ATOM 2227 C C . LEU A 1 287 ? -48.148 -10.504 64.993 1.00 98.00 287 LEU A C 1
ATOM 2229 O O . LEU A 1 287 ? -49.050 -10.288 65.802 1.00 98.00 287 LEU A O 1
ATOM 2233 N N . ARG A 1 288 ? -48.063 -11.671 64.336 1.00 97.75 288 ARG A N 1
ATOM 2234 C CA . ARG A 1 288 ? -48.997 -12.793 64.565 1.00 97.75 288 ARG A CA 1
ATOM 2235 C C . ARG A 1 288 ? -48.905 -13.346 65.988 1.00 97.75 288 ARG A C 1
ATOM 2237 O O . ARG A 1 288 ? -49.941 -13.677 66.565 1.00 97.75 288 ARG A O 1
ATOM 2244 N N . ALA A 1 289 ? -47.705 -13.425 66.564 1.00 97.81 289 ALA A N 1
ATOM 2245 C CA . ALA A 1 289 ? -47.509 -13.853 67.948 1.00 97.81 289 ALA A CA 1
ATOM 2246 C C . ALA A 1 289 ? -48.147 -12.857 68.933 1.00 97.81 289 ALA A C 1
ATOM 2248 O O . ALA A 1 289 ? -48.964 -13.260 69.759 1.00 97.81 289 ALA A O 1
ATOM 2249 N N . VAL A 1 290 ? -47.871 -11.554 68.785 1.00 98.19 290 VAL A N 1
ATOM 2250 C CA . VAL A 1 290 ? -48.481 -10.489 69.607 1.00 98.19 290 VAL A CA 1
ATOM 2251 C C . VAL A 1 290 ? -50.009 -10.494 69.488 1.00 98.19 290 VAL A C 1
ATOM 2253 O O . VAL A 1 290 ? -50.699 -10.458 70.504 1.00 98.19 290 VAL A O 1
ATOM 2256 N N . MET A 1 291 ? -50.549 -10.613 68.271 1.00 97.88 291 MET A N 1
ATOM 2257 C CA . MET A 1 291 ? -51.993 -10.713 68.019 1.00 97.88 291 MET A CA 1
ATOM 2258 C C . MET A 1 291 ? -52.620 -11.944 68.695 1.00 97.88 291 MET A C 1
ATOM 2260 O O . MET A 1 291 ? -53.699 -11.850 69.280 1.00 97.88 291 MET A O 1
ATOM 2264 N N . SER A 1 292 ? -51.938 -13.092 68.660 1.00 97.50 292 SER A N 1
ATOM 2265 C CA . SER A 1 292 ? -52.409 -14.331 69.297 1.00 97.50 292 SER A CA 1
ATOM 2266 C C . SER A 1 292 ? -52.428 -14.212 70.824 1.00 97.50 292 SER A C 1
ATOM 2268 O O . SER A 1 292 ? -53.422 -14.572 71.456 1.00 97.50 292 SER A O 1
ATOM 2270 N N . SER A 1 293 ? -51.378 -13.631 71.414 1.00 97.62 293 SER A N 1
ATOM 2271 C CA . SER A 1 293 ? -51.321 -13.326 72.848 1.00 97.62 293 SER A CA 1
ATOM 2272 C C . SER A 1 293 ? -52.396 -12.319 73.263 1.00 97.62 293 SER A C 1
ATOM 2274 O O . SER A 1 293 ? -53.057 -12.519 74.278 1.00 97.62 293 SER A O 1
ATOM 2276 N N . ALA A 1 294 ? -52.644 -11.279 72.460 1.00 97.88 294 ALA A N 1
ATOM 2277 C CA . ALA A 1 294 ? -53.716 -10.318 72.715 1.00 97.88 294 ALA A CA 1
ATOM 2278 C C . ALA A 1 294 ? -55.103 -10.987 72.694 1.00 97.88 294 ALA A C 1
ATOM 2280 O O . ALA A 1 294 ? -55.901 -10.763 73.602 1.00 97.88 294 ALA A O 1
ATOM 2281 N N . HIS A 1 295 ? -55.377 -11.872 71.727 1.00 97.81 295 HIS A N 1
ATOM 2282 C CA . HIS A 1 295 ? -56.610 -12.668 71.712 1.00 97.81 295 HIS A CA 1
ATOM 2283 C C . HIS A 1 295 ? -56.747 -13.591 72.933 1.00 97.81 295 HIS A C 1
ATOM 2285 O O . HIS A 1 295 ? -57.859 -13.755 73.439 1.00 97.81 295 HIS A O 1
ATOM 2291 N N . ALA A 1 296 ? -55.651 -14.177 73.426 1.00 97.56 296 ALA A N 1
ATOM 2292 C CA . ALA A 1 296 ? -55.666 -14.975 74.652 1.00 97.56 296 ALA A CA 1
ATOM 2293 C C . ALA A 1 296 ? -56.001 -14.111 75.882 1.00 97.56 296 ALA A C 1
ATOM 2295 O O . ALA A 1 296 ? -56.916 -14.455 76.631 1.00 97.56 296 ALA A O 1
ATOM 2296 N N . SER A 1 297 ? -55.351 -12.954 76.041 1.00 98.12 297 SER A N 1
ATOM 2297 C CA . SER A 1 297 ? -55.640 -12.000 77.122 1.00 98.12 297 SER A CA 1
ATOM 2298 C C . SER A 1 297 ? -57.078 -11.475 77.078 1.00 98.12 297 SER A C 1
ATOM 2300 O O . SER A 1 297 ? -57.730 -11.409 78.116 1.00 98.12 297 SER A O 1
ATOM 2302 N N . ILE A 1 298 ? -57.613 -11.166 75.890 1.00 97.62 298 ILE A N 1
ATOM 2303 C CA . ILE A 1 298 ? -59.016 -10.750 75.721 1.00 97.62 298 ILE A CA 1
ATOM 2304 C C . ILE A 1 298 ? -59.969 -11.865 76.171 1.00 97.62 298 ILE A C 1
ATOM 2306 O O . ILE A 1 298 ? -60.890 -11.595 76.937 1.00 97.62 298 ILE A O 1
ATOM 2310 N N . LYS A 1 299 ? -59.734 -13.123 75.767 1.00 97.62 299 LYS A N 1
ATOM 2311 C CA . LYS A 1 299 ? -60.550 -14.262 76.227 1.00 97.62 299 LYS A CA 1
ATOM 2312 C C . LYS A 1 299 ? -60.503 -14.433 77.746 1.00 97.62 299 LYS A C 1
ATOM 2314 O O . LYS A 1 299 ? -61.544 -14.657 78.350 1.00 97.62 299 LYS A O 1
ATOM 2319 N N . GLN A 1 300 ? -59.325 -14.298 78.359 1.00 97.25 300 GLN A N 1
ATOM 2320 C CA . GLN A 1 300 ? -59.173 -14.376 79.815 1.00 97.25 300 GLN A CA 1
ATOM 2321 C C . GLN A 1 300 ? -59.932 -13.253 80.536 1.00 97.25 300 GLN A C 1
ATOM 2323 O O . GLN A 1 300 ? -60.652 -13.534 81.494 1.00 97.25 300 GLN A O 1
ATOM 2328 N N . LEU A 1 301 ? -59.847 -12.012 80.045 1.00 97.06 301 LEU A N 1
ATOM 2329 C CA . LEU A 1 301 ? -60.605 -10.876 80.583 1.00 97.06 301 LEU A CA 1
ATOM 2330 C C . LEU A 1 301 ? -62.123 -11.079 80.469 1.00 97.06 301 LEU A C 1
ATOM 2332 O O . LEU A 1 301 ? -62.834 -10.791 81.427 1.00 97.06 301 LEU A O 1
ATOM 2336 N N . VAL A 1 302 ? -62.613 -11.624 79.349 1.00 96.75 302 VAL A N 1
ATOM 2337 C CA . VAL A 1 302 ? -64.037 -11.969 79.181 1.00 96.75 302 VAL A CA 1
ATOM 2338 C C . VAL A 1 302 ? -64.462 -13.035 80.195 1.00 96.75 302 VAL A C 1
ATOM 2340 O O . VAL A 1 302 ? -65.396 -12.788 80.951 1.00 96.75 302 VAL A O 1
ATOM 2343 N N . SER A 1 303 ? -63.729 -14.148 80.325 1.00 97.06 303 SER A N 1
ATOM 2344 C CA . SER A 1 303 ? -64.052 -15.178 81.329 1.00 97.06 303 SER A CA 1
ATOM 2345 C C . SER A 1 303 ? -63.944 -14.677 82.779 1.00 97.06 303 SER A C 1
ATOM 2347 O O . SER A 1 303 ? -64.683 -15.124 83.658 1.00 97.06 303 SER A O 1
ATOM 2349 N N . GLY A 1 304 ? -63.060 -13.709 83.044 1.00 96.81 304 GLY A N 1
ATOM 2350 C CA . GLY A 1 304 ? -62.971 -13.027 84.336 1.00 96.81 304 GLY A CA 1
ATOM 2351 C C . GLY A 1 304 ? -64.194 -12.150 84.614 1.00 96.81 304 GLY A C 1
ATOM 2352 O O . GLY A 1 304 ? -64.738 -12.195 85.715 1.00 96.81 304 GLY A O 1
ATOM 2353 N N . ALA A 1 305 ? -64.676 -11.409 83.613 1.00 96.81 305 ALA A N 1
ATOM 2354 C CA . ALA A 1 305 ? -65.901 -10.618 83.709 1.00 96.81 305 ALA A CA 1
ATOM 2355 C C . ALA A 1 305 ? -67.153 -11.500 83.875 1.00 96.81 305 ALA A C 1
ATOM 2357 O O . ALA A 1 305 ? -68.005 -11.189 84.702 1.00 96.81 305 ALA A O 1
ATOM 2358 N N . GLU A 1 306 ? -67.238 -12.630 83.167 1.00 95.81 306 GLU A N 1
ATOM 2359 C CA . GLU A 1 306 ? -68.292 -13.644 83.344 1.00 95.81 306 GLU A CA 1
ATOM 2360 C C . GLU A 1 306 ? -68.285 -14.220 84.772 1.00 95.81 306 GLU A C 1
ATOM 2362 O O . GLU A 1 306 ? -69.333 -14.317 85.412 1.00 95.81 306 GLU A O 1
ATOM 2367 N N . THR A 1 307 ? -67.098 -14.521 85.313 1.00 95.94 307 THR A N 1
ATOM 2368 C CA . THR A 1 307 ? -66.927 -15.007 86.694 1.00 95.94 307 THR A CA 1
ATOM 2369 C C . THR A 1 307 ? -67.341 -13.951 87.725 1.00 95.94 307 THR A C 1
ATOM 2371 O O . THR A 1 307 ? -68.058 -14.263 88.675 1.00 95.94 307 THR A O 1
ATOM 2374 N N . LEU A 1 308 ? -66.950 -12.686 87.532 1.00 96.12 308 LEU A N 1
ATOM 2375 C CA . LEU A 1 308 ? -67.368 -11.576 88.397 1.00 96.12 308 LEU A CA 1
ATOM 2376 C C . LEU A 1 308 ? -68.878 -11.310 88.309 1.00 96.12 308 LEU A C 1
ATOM 2378 O O . LEU A 1 308 ? -69.501 -11.009 89.326 1.00 96.12 308 LEU A O 1
ATOM 2382 N N . ASN A 1 309 ? -69.486 -11.472 87.131 1.00 94.38 309 ASN A N 1
ATOM 2383 C CA . ASN A 1 309 ? -70.932 -11.365 86.961 1.00 94.38 309 ASN A CA 1
ATOM 2384 C C . ASN A 1 309 ? -71.674 -12.492 87.701 1.00 94.38 309 ASN A C 1
ATOM 2386 O O . ASN A 1 309 ? -72.679 -12.227 88.355 1.00 94.38 309 ASN A O 1
ATOM 2390 N N . LEU A 1 310 ? -71.157 -13.727 87.675 1.00 95.31 310 LEU A N 1
ATOM 2391 C CA . LEU A 1 310 ? -71.696 -14.827 88.482 1.00 95.31 310 LEU A CA 1
ATOM 2392 C C . LEU A 1 310 ? -71.616 -14.520 89.987 1.00 95.31 310 LEU A C 1
ATOM 2394 O O . LEU A 1 310 ? -72.597 -14.721 90.698 1.00 95.31 310 LEU A O 1
ATOM 2398 N N . VAL A 1 311 ? -70.492 -13.978 90.472 1.00 95.38 311 VAL A N 1
ATOM 2399 C CA . VAL A 1 311 ? -70.362 -13.531 91.873 1.00 95.38 311 VAL A CA 1
ATOM 2400 C C . VAL A 1 311 ? -71.375 -12.426 92.201 1.00 95.38 311 VAL A C 1
ATOM 2402 O O . VAL A 1 311 ? -71.996 -12.472 93.260 1.00 95.38 311 VAL A O 1
ATOM 2405 N N . ALA A 1 312 ? -71.602 -11.473 91.293 1.00 93.69 312 ALA A N 1
ATOM 2406 C CA . ALA A 1 312 ? -72.588 -10.411 91.484 1.00 93.69 312 ALA A CA 1
ATOM 2407 C C . ALA A 1 312 ? -74.038 -10.934 91.540 1.00 93.69 312 ALA A C 1
ATOM 2409 O O . ALA A 1 312 ? -74.812 -10.468 92.372 1.00 93.69 312 ALA A O 1
ATOM 2410 N N . GLU A 1 313 ? -74.415 -11.914 90.711 1.00 93.19 313 GLU A N 1
ATOM 2411 C CA . GLU A 1 313 ? -75.738 -12.555 90.798 1.00 93.19 313 GLU A CA 1
ATOM 2412 C C . GLU A 1 313 ? -75.892 -13.416 92.063 1.00 93.19 313 GLU A C 1
ATOM 2414 O O . GLU A 1 313 ? -76.960 -13.413 92.673 1.00 93.19 313 GLU A O 1
ATOM 2419 N N . ILE A 1 314 ? -74.826 -14.089 92.518 1.00 92.94 314 ILE A N 1
ATOM 2420 C CA . ILE A 1 314 ? -74.829 -14.804 93.804 1.00 92.94 314 ILE A CA 1
ATOM 2421 C C . ILE A 1 314 ? -75.068 -13.821 94.958 1.00 92.94 314 ILE A C 1
ATOM 2423 O O . ILE A 1 314 ? -75.949 -14.072 95.778 1.00 92.94 314 ILE A O 1
ATOM 2427 N N . LEU A 1 315 ? -74.362 -12.686 94.998 1.00 91.62 315 LEU A N 1
ATOM 2428 C CA . LEU A 1 315 ? -74.561 -11.656 96.027 1.00 91.62 315 LEU A CA 1
ATOM 2429 C C . LEU A 1 315 ? -76.002 -11.115 96.016 1.00 91.62 315 LEU A C 1
ATOM 2431 O O . LEU A 1 315 ? -76.676 -11.204 97.038 1.00 91.62 315 LEU A O 1
ATOM 2435 N N . LYS A 1 316 ? -76.538 -10.725 94.848 1.00 90.81 316 LYS A N 1
ATOM 2436 C CA . LYS A 1 316 ? -77.954 -10.319 94.704 1.00 90.81 316 LYS A CA 1
ATOM 2437 C C . LYS A 1 316 ? -78.943 -11.390 95.180 1.00 90.81 316 LYS A C 1
ATOM 2439 O O . LYS A 1 316 ? -80.031 -11.060 95.648 1.00 90.81 316 LYS A O 1
ATOM 2444 N N . SER A 1 317 ? -78.616 -12.674 95.009 1.00 90.56 317 SER A N 1
ATOM 2445 C CA . SER A 1 317 ? -79.467 -13.771 95.483 1.00 90.56 317 SER A CA 1
ATOM 2446 C C . SER A 1 317 ? -79.436 -13.919 97.008 1.00 90.56 317 SER A C 1
ATOM 2448 O O . SER A 1 317 ? -80.466 -14.227 97.599 1.00 90.56 317 SER A O 1
ATOM 2450 N N . ILE A 1 318 ? -78.296 -13.629 97.646 1.00 88.00 318 ILE A N 1
ATOM 2451 C CA . ILE A 1 318 ? -78.149 -13.605 99.107 1.00 88.00 318 ILE A CA 1
ATOM 2452 C C . ILE A 1 318 ? -78.923 -12.420 99.694 1.00 88.00 318 ILE A C 1
ATOM 2454 O O . ILE A 1 318 ? -79.690 -12.626 100.632 1.00 88.00 318 ILE A O 1
ATOM 2458 N N . ASP A 1 319 ? -78.804 -11.227 99.099 1.00 79.06 319 ASP A N 1
ATOM 2459 C CA . ASP A 1 319 ? -79.543 -10.027 99.525 1.00 79.06 319 ASP A CA 1
ATOM 2460 C C . ASP A 1 319 ? -81.060 -10.300 99.571 1.00 79.06 319 ASP A C 1
ATOM 2462 O O . ASP A 1 319 ? -81.713 -10.066 100.588 1.00 79.06 319 ASP A O 1
ATOM 2466 N N . ARG A 1 320 ? -81.609 -10.912 98.509 1.00 79.75 320 ARG A N 1
ATOM 2467 C CA . ARG A 1 320 ? -83.029 -11.312 98.425 1.00 79.75 320 ARG A CA 1
ATOM 2468 C C . ARG A 1 320 ? -83.440 -12.367 99.454 1.00 79.75 320 ARG A C 1
ATOM 2470 O O . ARG A 1 320 ? -84.575 -12.351 99.913 1.00 79.75 320 ARG A O 1
ATOM 2477 N N . ILE A 1 321 ? -82.557 -13.305 99.800 1.00 76.00 321 ILE A N 1
ATOM 2478 C CA . ILE A 1 321 ? -82.841 -14.312 100.837 1.00 76.00 321 ILE A CA 1
ATOM 2479 C C . ILE A 1 321 ? -82.848 -13.663 102.230 1.00 76.00 321 ILE A C 1
ATOM 2481 O O . ILE A 1 321 ? -83.606 -14.101 103.095 1.00 76.00 321 ILE A O 1
ATOM 2485 N N . SER A 1 322 ? -82.051 -12.611 102.446 1.00 70.00 322 SER A N 1
ATOM 2486 C CA . SER A 1 322 ? -82.099 -11.818 103.679 1.00 70.00 322 SER A CA 1
ATOM 2487 C C . SER A 1 322 ? -83.404 -11.021 103.777 1.00 70.00 322 SER A C 1
ATOM 2489 O O . SER A 1 322 ? -84.099 -11.128 104.781 1.00 70.00 322 SER A O 1
ATOM 2491 N N . GLU A 1 323 ? -83.796 -10.330 102.701 1.00 61.06 323 GLU A N 1
ATOM 2492 C CA . GLU A 1 323 ? -85.033 -9.532 102.627 1.00 61.06 323 GLU A CA 1
ATOM 2493 C C . GLU A 1 323 ? -86.312 -10.360 102.880 1.00 61.06 323 GLU A C 1
ATOM 2495 O O . GLU A 1 323 ? -87.295 -9.840 103.402 1.00 61.06 323 GLU A O 1
ATOM 2500 N N . ILE A 1 324 ? -86.299 -11.663 102.563 1.00 60.56 324 ILE A N 1
ATOM 2501 C CA . ILE A 1 324 ? -87.403 -12.589 102.872 1.00 60.56 324 ILE A CA 1
ATOM 2502 C C . ILE A 1 324 ? -87.454 -12.945 104.366 1.00 60.56 324 ILE A C 1
ATOM 2504 O O . ILE A 1 324 ? -88.544 -13.056 104.919 1.00 60.56 324 ILE A O 1
ATOM 2508 N N . LYS A 1 325 ? -86.308 -13.087 105.048 1.00 57.88 325 LYS A N 1
ATOM 2509 C CA . LYS A 1 325 ? -86.290 -13.350 106.500 1.00 57.88 325 LYS A CA 1
ATOM 2510 C C . LYS A 1 325 ? -86.824 -12.174 107.302 1.00 57.88 325 LYS A C 1
ATOM 2512 O O . LYS A 1 325 ? -87.603 -12.380 108.226 1.00 57.88 325 LYS A O 1
ATOM 2517 N N . ASP A 1 326 ? -86.476 -10.959 106.890 1.00 54.97 326 ASP A N 1
ATOM 2518 C CA . ASP A 1 326 ? -86.984 -9.729 107.501 1.00 54.97 326 ASP A CA 1
ATOM 2519 C C . ASP A 1 326 ? -88.511 -9.553 107.288 1.00 54.97 326 ASP A C 1
ATOM 2521 O O . ASP A 1 326 ? -89.129 -8.707 107.929 1.00 54.97 326 ASP A O 1
ATOM 2525 N N . GLN A 1 327 ? -89.137 -10.367 106.420 1.00 52.16 327 GLN A N 1
ATOM 2526 C CA . GLN A 1 327 ? -90.591 -10.438 106.201 1.00 52.16 327 GLN A CA 1
ATOM 2527 C C . GLN A 1 327 ? -91.281 -11.636 106.888 1.00 52.16 327 GLN A C 1
ATOM 2529 O O . GLN A 1 327 ? -92.508 -11.672 106.912 1.00 52.16 327 GLN A O 1
ATOM 2534 N N . GLU A 1 328 ? -90.542 -12.595 107.465 1.00 50.59 328 GLU A N 1
ATOM 2535 C CA . GLU A 1 328 ? -91.110 -13.669 108.308 1.00 50.59 328 GLU A CA 1
ATOM 2536 C C . GLU A 1 328 ? -91.117 -13.312 109.814 1.00 50.59 328 GLU A C 1
ATOM 2538 O O . GLU A 1 328 ? -91.711 -14.039 110.612 1.00 50.59 328 GLU A O 1
ATOM 2543 N N . GLU A 1 329 ? -90.518 -12.180 110.213 1.00 46.38 329 GLU A N 1
ATOM 2544 C CA . GLU A 1 329 ? -90.541 -11.638 111.588 1.00 46.38 329 GLU A CA 1
ATOM 2545 C C . GLU A 1 329 ? -91.455 -10.391 111.743 1.00 46.38 329 GLU A C 1
ATOM 2547 O O . GLU A 1 329 ? -91.154 -9.473 112.510 1.00 46.38 329 GLU A O 1
ATOM 2552 N N . SER A 1 330 ? -92.587 -10.326 111.022 1.00 40.06 330 SER A N 1
ATOM 2553 C CA . SER A 1 330 ? -93.624 -9.271 111.148 1.00 40.06 330 SER A CA 1
ATOM 2554 C C . SER A 1 330 ? -95.056 -9.795 111.015 1.00 40.06 330 SER A C 1
ATOM 2556 O O . SER A 1 330 ? -95.910 -9.297 111.783 1.00 40.06 330 SER A O 1
#

Sequence (330 aa):
RGPAPRGPRRWRATRAARASPRCPGPGASSFRTEATRHSLGLDRSSPTSPTVGYGLEYQQPFFEDPTRAGDLLDEDEDEDEGWNGAYLPSTVEQRHSSRVAASTSPCSTYVSFFSNPSELVGPESLPSWTPSDSELLVSPAGSPGADFAAHGEALGDRCLRTLQISYEALKDENSKLRRKLAEAQGFSETQTEMVRTLERKLEAKMIKEERDFHDLESVVRQVERNLELMTKRAVKAENHVMKLKQEVSLLQAQVSNFKRENEALRSGQGASLAVVKQNTDVALQNLRAVMSSAHASIKQLVSGAETLNLVAEILKSIDRISEIKDQEES

Organism: NCBI:txid51154

Solvent-accessible surface area (backbone atoms only — not comparable to full-atom values): 21839 Å² total; per-residue (Å²): 132,85,81,84,88,84,85,87,82,84,82,80,89,84,87,78,88,86,91,82,84,82,86,84,87,88,85,90,89,82,93,86,85,88,81,92,79,91,79,92,80,90,79,90,82,86,81,85,86,81,84,93,75,97,71,90,78,90,80,76,74,97,68,79,70,78,65,85,80,61,82,90,78,94,74,89,77,87,70,95,75,88,76,86,87,67,94,72,83,76,91,72,79,87,79,82,87,86,80,82,94,72,90,82,88,83,87,86,89,76,94,86,82,86,72,75,95,79,76,77,70,70,81,75,84,72,78,77,88,68,83,79,89,72,86,83,90,71,80,82,91,64,85,80,65,96,72,53,79,80,48,55,62,58,49,50,54,52,48,52,53,51,50,52,54,52,50,54,51,53,51,52,48,50,52,53,51,53,49,52,50,52,54,52,47,55,50,51,53,52,51,53,52,48,50,60,53,49,51,55,53,48,52,58,43,52,62,43,56,54,46,57,48,55,55,49,51,52,50,50,60,49,50,53,55,49,50,51,53,50,48,56,52,49,54,53,51,51,52,50,54,47,56,52,52,51,51,52,51,52,52,53,51,50,56,54,47,55,51,53,50,52,52,52,52,51,52,53,50,51,53,52,50,51,53,53,49,53,51,52,56,49,50,53,50,53,52,50,50,53,52,51,52,49,53,51,52,51,53,51,53,49,56,50,51,55,51,52,49,51,53,51,52,51,50,56,51,50,54,54,55,49,61,50,53,70,61,74,76,118

Radius of gyration: 70.66 Å; Cα contacts (8 Å, |Δi|>4): 0; chains: 1; bounding box: 171×93×220 Å

Mean predicted aligned error: 22.41 Å

pLDDT: mean 70.45, std 26.79, range [27.62, 98.75]

InterPro domains:
  IPR026757 Endosome-associated-trafficking regulator 1 [PTHR31259] (24-329)

Secondary structure (DSSP, 8-state):
---------PPPP--------------------------------PPPPP-----------S---GGGG------------S--------S-STTS--S----------SS-----TT---PPP-PPP-----------------TTTHHHHHHHHHHHHHHHHHHHHHHHHHHHHHHHHHHHHHHHHHHHHHHHHHHHHHHHHHHHHHHHHHHHHHHHHHHHHHHHHHHHHHHHHHHHHHHHHHHHHHHHHHHHHHHHHHHHHHHHHHHHHHHHHHHHHHHHHHHHHHHHHHHHHHHHHHHHHHHHHHHHHHHHHHHHHHHHHHTTT--